Protein AF-A0A2E2H052-F1 (afdb_monomer)

Radius of gyration: 31.57 Å; Cα contacts (8 Å, |Δi|>4): 217; chains: 1; bounding box: 73×35×106 Å

Solvent-accessible surface area (backbone atoms only — not comparable to full-atom values): 10493 Å² total; per-residue (Å²): 134,92,80,65,73,67,62,59,52,56,55,50,52,52,52,53,52,51,52,52,52,50,52,53,51,53,56,50,50,57,53,49,52,57,49,55,53,51,52,52,51,52,52,52,49,50,54,50,50,52,32,44,46,51,17,47,51,48,46,49,48,56,51,49,51,36,67,74,33,65,66,60,35,49,51,56,50,53,49,23,46,52,46,40,52,57,30,58,78,66,71,51,88,69,82,51,65,45,40,59,47,72,79,36,52,93,84,36,76,79,82,82,68,101,49,95,52,37,43,82,86,28,55,49,52,36,35,25,39,57,88,68,68,85,93,54,77,74,81,55,51,62,74,90,84,61,65,102,39,37,46,50,50,50,32,35,42,36,18,36,15,27,28,75,80,69,81,48,74,35,76,45,75,48,81,47,76,45,82,41,77,39,75,130

Foldseek 3Di:
DDDPVPVVVVVVVVVVVVVVVVVVVVVVVVVVVVVVVVVVVVVVVVLQVLLQVLQVVQLVVVVVLCVVDVPLVVVLLVVQVVVQVVCVVVVHPDFDKDFSCVVVVVRDHGDDDPDPWFDPVQKTKIKHWDDDDPPDPPPDDPPDDQDPFKGKGKMKMKMWGATPVRPDIDIDIDIDIDIDRHDD

Sequence (184 aa):
MNNNRHNDQRGSALIISLVMLTAITVVSMVAMQRSSTQIRMINNLQHQHEVANAARGTLSYVYDVMRDDSALQGKIMSLSERMYKNALDKDDVDIPHFDPFTEFSNVLSQPKFDSKVVPDSGITTSVSALPKPSGNNYYLKAVPGCGTACDVLPAAISTTAVSKNNVITVTQEIGVLRLIPGGA

Nearest PDB structures (foldseek):
  8r2m-assembly1_C  TM=3.543E-01  e=6.419E-01  Mycolicibacterium smegmatis MC2 155
  3soy-assembly1_A-2  TM=3.970E-01  e=1.375E+00  Salmonella enterica subsp. enterica serovar Typhimurium str. LT2
  3u01-assembly1_A  TM=3.340E-01  e=4.048E+00 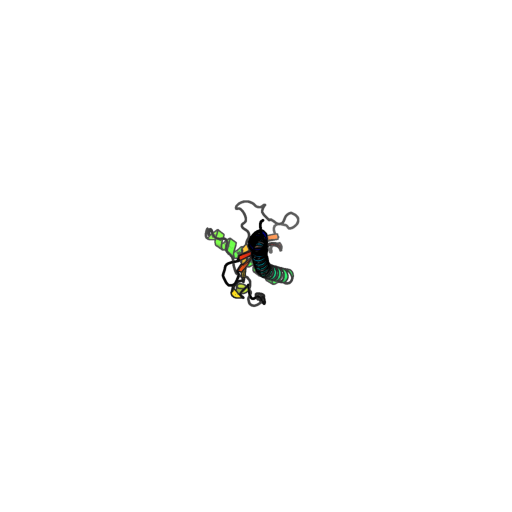 Lithobates pipiens
  7s01-assembly1_c  TM=3.097E-01  e=1.137E+00  Bacillus phage AR9
  6yfl-assembly1_AB  TM=3.486E-01  e=6.313E+00  Leviviridae sp.

pLDDT: mean 79.61, std 14.42, range 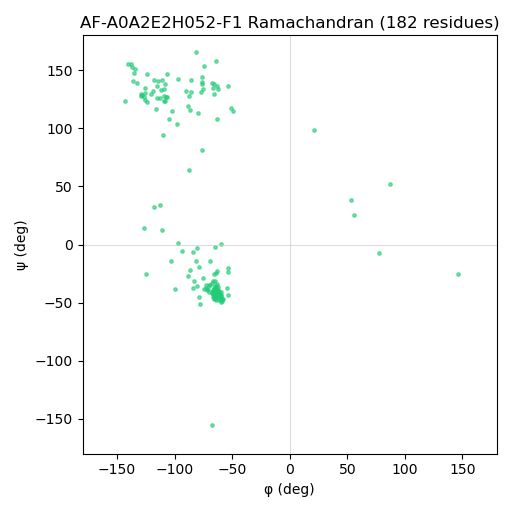[33.5, 93.62]

Structure (mmCIF, N/CA/C/O backbone):
data_AF-A0A2E2H052-F1
#
_entry.id   AF-A0A2E2H052-F1
#
loop_
_atom_site.group_PDB
_atom_site.id
_atom_site.type_symbol
_atom_site.label_atom_id
_atom_site.label_alt_id
_atom_site.label_comp_id
_atom_site.label_asym_id
_atom_site.label_entity_id
_atom_site.label_seq_id
_atom_site.pdbx_PDB_ins_code
_atom_site.Cartn_x
_atom_site.Cartn_y
_atom_site.Cartn_z
_atom_site.occupancy
_atom_site.B_iso_or_equiv
_atom_site.auth_seq_id
_atom_site.auth_comp_id
_atom_site.auth_asym_id
_atom_site.auth_atom_id
_atom_site.pdbx_PDB_model_num
ATOM 1 N N . MET A 1 1 ? -42.185 -6.465 83.193 1.00 40.12 1 MET A N 1
ATOM 2 C CA . MET A 1 1 ? -40.911 -6.902 82.584 1.00 40.12 1 MET A CA 1
ATOM 3 C C . MET A 1 1 ? -41.097 -7.071 81.080 1.00 40.12 1 MET A C 1
ATOM 5 O O . MET A 1 1 ? -41.864 -7.916 80.657 1.00 40.12 1 MET A O 1
ATOM 9 N N . ASN A 1 2 ? -40.466 -6.168 80.325 1.00 48.44 2 ASN A N 1
ATOM 10 C CA . ASN A 1 2 ? -39.925 -6.282 78.962 1.00 48.44 2 ASN A CA 1
ATOM 11 C C . ASN A 1 2 ? -40.462 -7.387 78.018 1.00 48.44 2 ASN A C 1
ATOM 13 O O . ASN A 1 2 ? -39.934 -8.492 78.022 1.00 48.44 2 ASN A O 1
ATOM 17 N N . ASN A 1 3 ? -41.400 -7.042 77.122 1.00 53.16 3 ASN A N 1
ATOM 18 C CA . ASN A 1 3 ? -41.817 -7.907 76.001 1.00 53.16 3 ASN A CA 1
ATOM 19 C C . ASN A 1 3 ? -41.754 -7.243 74.605 1.00 53.16 3 ASN A C 1
ATOM 21 O O . ASN A 1 3 ? -42.246 -7.812 73.638 1.00 53.16 3 ASN A O 1
ATOM 25 N N . ASN A 1 4 ? -41.081 -6.093 74.455 1.00 56.19 4 ASN A N 1
ATOM 26 C CA . ASN A 1 4 ? -40.963 -5.410 73.150 1.00 56.19 4 ASN A CA 1
ATOM 27 C C . ASN A 1 4 ? -39.699 -5.774 72.344 1.00 56.19 4 ASN A C 1
ATOM 29 O O . ASN A 1 4 ? -39.581 -5.400 71.184 1.00 56.19 4 ASN A O 1
ATOM 33 N N . ARG A 1 5 ? -38.769 -6.561 72.904 1.00 55.19 5 ARG A N 1
ATOM 34 C CA . ARG A 1 5 ? -37.459 -6.831 72.274 1.00 55.19 5 ARG A CA 1
ATOM 35 C C . ARG A 1 5 ? -37.499 -7.702 71.007 1.00 55.19 5 ARG A C 1
ATOM 37 O O . ARG A 1 5 ? -36.512 -7.731 70.284 1.00 55.19 5 ARG A O 1
ATOM 44 N N . HIS A 1 6 ? -38.606 -8.389 70.717 1.00 54.62 6 HIS A N 1
ATOM 45 C CA . HIS A 1 6 ? -38.697 -9.300 69.564 1.00 54.62 6 HIS A CA 1
ATOM 46 C C . HIS A 1 6 ? -39.143 -8.623 68.256 1.00 54.62 6 HIS A C 1
ATOM 48 O O . HIS A 1 6 ? -38.755 -9.081 67.181 1.00 54.62 6 HIS A O 1
ATOM 54 N N . ASN A 1 7 ? -39.910 -7.528 68.318 1.00 56.31 7 ASN A N 1
ATOM 55 C CA . ASN A 1 7 ? -40.349 -6.810 67.112 1.00 56.31 7 ASN A CA 1
ATOM 56 C C . ASN A 1 7 ? -39.254 -5.877 66.567 1.00 56.31 7 ASN A C 1
ATOM 58 O O . ASN A 1 7 ? -39.059 -5.821 65.353 1.00 56.31 7 ASN A O 1
ATOM 62 N N . ASP A 1 8 ? -38.459 -5.257 67.445 1.00 57.59 8 ASP A N 1
ATOM 63 C CA . ASP A 1 8 ? -37.311 -4.424 67.049 1.00 57.59 8 ASP A CA 1
ATOM 64 C C . ASP A 1 8 ? -36.200 -5.239 66.355 1.00 57.59 8 ASP A C 1
ATOM 66 O O . ASP A 1 8 ? -35.530 -4.761 65.438 1.00 57.59 8 ASP A O 1
ATOM 70 N N . GLN A 1 9 ? -36.033 -6.511 66.733 1.00 59.97 9 GLN A N 1
ATOM 71 C CA . GLN A 1 9 ? -35.039 -7.409 66.133 1.00 59.97 9 GLN A CA 1
ATOM 72 C C . GLN A 1 9 ? -35.410 -7.858 64.711 1.00 59.97 9 GLN A C 1
ATOM 74 O O . GLN A 1 9 ? -34.524 -7.994 63.865 1.00 59.97 9 GLN A O 1
ATOM 79 N N . ARG A 1 10 ? -36.704 -8.050 64.410 1.00 64.31 10 ARG A N 1
ATOM 80 C CA . ARG A 1 10 ? -37.162 -8.449 63.065 1.00 64.31 10 ARG A CA 1
ATOM 81 C C . ARG A 1 10 ? -37.050 -7.311 62.047 1.00 64.31 10 ARG A C 1
ATOM 83 O O . ARG A 1 10 ? -36.657 -7.562 60.911 1.00 64.31 10 ARG A O 1
ATOM 90 N N . GLY A 1 11 ? -37.330 -6.071 62.459 1.00 66.12 11 GLY A N 1
ATOM 91 C CA . GLY A 1 11 ? -37.145 -4.886 61.611 1.00 66.12 11 GLY A CA 1
ATOM 92 C C . GLY A 1 11 ? -35.670 -4.596 61.312 1.00 66.12 11 GLY A C 1
ATOM 93 O O . GLY A 1 11 ? -35.310 -4.341 60.165 1.00 66.12 11 GLY A O 1
ATOM 94 N N . SER A 1 12 ? -34.799 -4.722 62.320 1.00 71.50 12 SER A N 1
ATOM 95 C CA . SE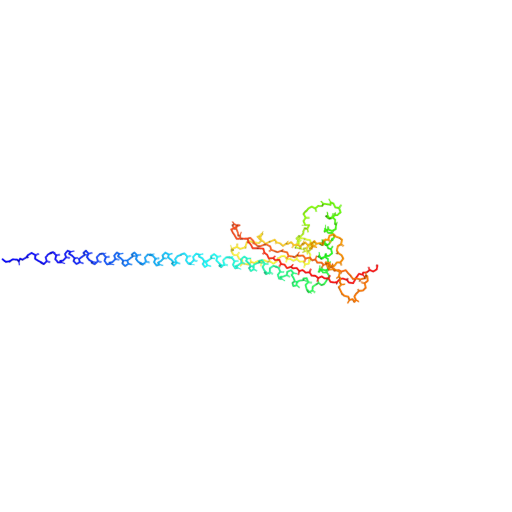R A 1 12 ? -33.354 -4.501 62.166 1.00 71.50 12 SER A CA 1
ATOM 96 C C . SER A 1 12 ? -32.693 -5.530 61.234 1.00 71.50 12 SER A C 1
ATOM 98 O O . SER A 1 12 ? -31.916 -5.162 60.355 1.00 71.50 12 SER A O 1
ATOM 100 N N . ALA A 1 13 ? -33.068 -6.812 61.325 1.00 79.31 13 ALA A N 1
ATOM 101 C CA . ALA A 1 13 ? -32.548 -7.856 60.433 1.00 79.31 13 ALA A CA 1
ATOM 102 C C . ALA A 1 13 ? -32.946 -7.654 58.954 1.00 79.31 13 ALA A C 1
ATOM 104 O O . ALA A 1 13 ? -32.151 -7.918 58.046 1.00 79.31 13 ALA A O 1
ATOM 105 N N . LEU A 1 14 ? -34.156 -7.147 58.698 1.00 81.06 14 LEU A N 1
ATOM 106 C CA . LEU A 1 14 ? -34.619 -6.822 57.346 1.00 81.06 14 LEU A CA 1
ATOM 107 C C . LEU A 1 14 ? -33.797 -5.677 56.732 1.00 81.06 14 LEU A C 1
ATOM 109 O O . LEU A 1 14 ? -33.369 -5.758 55.585 1.00 81.06 14 LEU A O 1
ATOM 113 N N . ILE A 1 15 ? -33.528 -4.628 57.511 1.00 84.62 15 ILE A N 1
ATOM 114 C CA . ILE A 1 15 ? -32.742 -3.479 57.048 1.00 84.62 15 ILE A CA 1
ATOM 115 C C . ILE A 1 15 ? -31.293 -3.900 56.784 1.00 84.62 15 ILE A C 1
ATOM 117 O O . ILE A 1 15 ? -30.731 -3.552 55.750 1.00 84.62 15 ILE A O 1
ATOM 121 N N . ILE A 1 16 ? -30.699 -4.704 57.670 1.00 83.75 16 ILE A N 1
ATOM 122 C CA . ILE A 1 16 ? -29.323 -5.188 57.504 1.00 83.75 16 ILE A CA 1
ATOM 123 C C . ILE A 1 16 ? -29.195 -6.063 56.249 1.00 83.75 16 ILE A C 1
ATOM 125 O O . ILE A 1 16 ? -28.258 -5.878 55.475 1.00 83.75 16 ILE A O 1
ATOM 129 N N . SER A 1 17 ? -30.139 -6.976 56.004 1.00 86.69 17 SER A N 1
ATOM 130 C CA . SER A 1 17 ? -30.131 -7.815 54.794 1.00 86.69 17 SER A CA 1
ATOM 131 C C . SER A 1 17 ? -30.345 -7.006 53.509 1.00 86.69 17 SER A C 1
ATOM 133 O O . SER A 1 17 ? -29.670 -7.265 52.513 1.00 86.69 17 SER A O 1
ATOM 135 N N . LEU A 1 18 ? -31.193 -5.974 53.540 1.00 86.50 18 LEU A N 1
ATOM 136 C CA . LEU A 1 18 ? -31.381 -5.047 52.422 1.00 86.50 18 LEU A CA 1
ATOM 137 C C . LEU A 1 18 ? -30.107 -4.240 52.122 1.00 86.50 18 LEU A C 1
ATOM 139 O O . LEU A 1 18 ? -29.725 -4.086 50.962 1.00 86.50 18 LEU A O 1
ATOM 143 N N . VAL A 1 19 ? -29.421 -3.748 53.156 1.00 91.25 19 VAL A N 1
ATOM 144 C CA . VAL A 1 19 ? -28.159 -3.004 53.007 1.00 91.25 19 VAL A CA 1
ATOM 145 C C . VAL A 1 19 ? -27.051 -3.914 52.472 1.00 91.25 19 VAL A C 1
ATOM 147 O O . VAL A 1 19 ? -26.304 -3.517 51.584 1.00 91.25 19 VAL A O 1
ATOM 150 N N . MET A 1 20 ? -26.975 -5.161 52.942 1.00 91.06 20 MET A N 1
ATOM 151 C CA . MET A 1 20 ? -26.024 -6.144 52.413 1.00 91.06 20 MET A CA 1
ATOM 152 C C . MET A 1 20 ? -26.298 -6.466 50.941 1.00 91.06 20 MET A C 1
ATOM 154 O O . MET A 1 20 ? -25.382 -6.446 50.122 1.00 91.06 20 MET A O 1
ATOM 158 N N . LEU A 1 21 ? -27.562 -6.708 50.581 1.00 89.81 21 LEU A N 1
ATOM 159 C CA . LEU A 1 21 ? -27.944 -6.998 49.201 1.00 89.81 21 LEU A CA 1
ATOM 160 C C . LEU A 1 21 ? -27.646 -5.811 48.277 1.00 89.81 21 LEU A C 1
ATOM 162 O O . LEU A 1 21 ? -27.071 -5.999 47.206 1.00 89.81 21 LEU A O 1
ATOM 166 N N . THR A 1 22 ? -27.970 -4.590 48.709 1.00 90.94 22 THR A N 1
ATOM 167 C CA . THR A 1 22 ? -27.678 -3.376 47.935 1.00 90.94 22 THR A CA 1
ATOM 168 C C . THR A 1 22 ? -26.172 -3.158 47.780 1.00 90.94 22 THR A C 1
ATOM 170 O O . THR A 1 22 ? -25.708 -2.923 46.662 1.00 90.94 22 THR A O 1
ATOM 173 N N . ALA A 1 23 ? -25.381 -3.348 48.839 1.00 90.50 23 ALA A N 1
ATOM 174 C CA . ALA A 1 23 ? -23.922 -3.287 48.765 1.00 90.50 23 ALA A CA 1
ATOM 175 C C . ALA A 1 23 ? -23.351 -4.295 47.749 1.00 90.50 23 ALA A C 1
ATOM 177 O O . ALA A 1 23 ? -22.555 -3.917 46.887 1.00 90.50 23 ALA A O 1
ATOM 178 N N . ILE A 1 24 ? -23.811 -5.551 47.777 1.00 90.56 24 ILE A N 1
ATOM 179 C CA . ILE A 1 24 ? -23.389 -6.584 46.819 1.00 90.56 24 ILE A CA 1
ATOM 180 C C . ILE A 1 24 ? -23.796 -6.203 45.389 1.00 90.56 24 ILE A C 1
ATOM 182 O O . ILE A 1 24 ? -22.982 -6.321 44.471 1.00 90.56 24 ILE A O 1
ATOM 186 N N . THR A 1 25 ? -25.014 -5.694 45.171 1.00 89.81 25 THR A N 1
ATOM 187 C CA . THR A 1 25 ? -25.455 -5.274 43.828 1.00 89.81 25 THR A CA 1
ATOM 188 C C . THR A 1 25 ? -24.643 -4.107 43.269 1.00 89.81 25 THR A C 1
ATOM 190 O O . THR A 1 25 ? -24.304 -4.128 42.087 1.00 89.81 25 THR A O 1
ATOM 193 N N . VAL A 1 26 ? -24.258 -3.129 44.096 1.00 86.38 26 VAL A N 1
ATOM 194 C CA . VAL A 1 26 ? -23.429 -1.996 43.657 1.00 86.38 26 VAL A CA 1
ATOM 195 C C . VAL A 1 26 ? -22.027 -2.469 43.274 1.00 86.38 26 VAL A C 1
ATOM 197 O O . VAL A 1 26 ? -21.534 -2.114 42.203 1.00 86.38 26 VAL A O 1
ATOM 200 N N . VAL A 1 27 ? -21.405 -3.332 44.085 1.00 85.94 27 VAL A N 1
ATOM 201 C CA . VAL A 1 27 ? -20.094 -3.926 43.762 1.00 85.94 27 VAL A CA 1
ATOM 202 C C . VAL A 1 27 ? -20.166 -4.721 42.454 1.00 85.94 27 VAL A C 1
ATOM 204 O O . VAL A 1 27 ? -19.287 -4.598 41.598 1.00 85.94 27 VAL A O 1
ATOM 207 N N . SER A 1 28 ? -21.252 -5.470 42.261 1.00 83.25 28 SER A N 1
ATOM 208 C CA . SER A 1 28 ? -21.499 -6.248 41.044 1.00 83.25 28 SER A CA 1
ATOM 209 C C . SER A 1 28 ? -21.662 -5.357 39.808 1.00 83.25 28 SER A C 1
ATOM 211 O O . SER A 1 28 ? -21.071 -5.638 38.765 1.00 83.25 28 SER A O 1
ATOM 213 N N . MET A 1 29 ? -22.398 -4.244 39.916 1.00 83.88 29 MET A N 1
ATOM 214 C CA . MET A 1 29 ? -22.545 -3.273 38.826 1.00 83.88 29 MET A CA 1
ATOM 215 C C . MET A 1 29 ? -21.210 -2.638 38.437 1.00 83.88 29 MET A C 1
ATOM 217 O O . MET A 1 29 ? -20.920 -2.522 37.248 1.00 83.88 29 MET A O 1
ATOM 221 N N . VAL A 1 30 ? -20.372 -2.263 39.407 1.00 80.19 30 VAL A N 1
ATOM 222 C CA . VAL A 1 30 ? -19.047 -1.682 39.126 1.00 80.19 30 VAL A CA 1
ATOM 223 C C . VAL A 1 30 ? -18.147 -2.692 38.404 1.00 80.19 30 VAL A C 1
ATOM 225 O O . VAL A 1 30 ? -17.441 -2.331 37.457 1.00 80.19 30 VAL A O 1
ATOM 228 N N . ALA A 1 31 ? -18.202 -3.969 38.790 1.00 72.12 31 ALA A N 1
ATOM 229 C CA . ALA A 1 31 ? -17.485 -5.037 38.096 1.00 72.12 31 ALA A CA 1
ATOM 230 C C . ALA A 1 31 ? -18.000 -5.244 36.655 1.00 72.12 31 ALA A C 1
ATOM 232 O O . ALA A 1 31 ? -17.199 -5.327 35.720 1.00 72.12 31 ALA A O 1
ATOM 233 N N . MET A 1 32 ? -19.322 -5.238 36.446 1.00 75.75 32 MET A N 1
ATOM 234 C CA . MET A 1 32 ? -19.934 -5.328 35.112 1.00 75.75 32 MET A CA 1
ATOM 235 C C . MET A 1 32 ? -19.600 -4.127 34.222 1.00 75.75 32 MET A C 1
ATOM 237 O O . MET A 1 32 ? -19.343 -4.302 33.032 1.00 75.75 32 MET A O 1
ATOM 241 N N . GLN A 1 33 ? -19.540 -2.914 34.775 1.00 72.69 33 GLN A N 1
ATOM 242 C CA . GLN A 1 33 ? -19.158 -1.719 34.020 1.00 72.69 33 GLN A CA 1
ATOM 243 C C . GLN A 1 33 ? -17.731 -1.834 33.477 1.00 72.69 33 GLN A C 1
ATOM 245 O O . GLN A 1 33 ? -17.516 -1.585 32.290 1.00 72.69 33 GLN A O 1
ATOM 250 N N . ARG A 1 34 ? -16.776 -2.301 34.293 1.00 68.81 34 ARG A N 1
ATOM 251 C CA . ARG A 1 34 ? -15.402 -2.577 33.832 1.00 68.81 34 ARG A CA 1
ATOM 252 C C . ARG A 1 34 ? -15.353 -3.673 32.766 1.00 68.81 34 ARG A C 1
ATOM 254 O O . ARG A 1 34 ? -14.580 -3.564 31.822 1.00 68.81 34 ARG A O 1
ATOM 261 N N . SER A 1 35 ? -16.198 -4.694 32.871 1.00 76.19 35 SER A N 1
ATOM 262 C CA . SER A 1 35 ? -16.300 -5.737 31.843 1.00 76.19 35 SER A CA 1
ATOM 263 C C . SER A 1 35 ? -16.866 -5.189 30.523 1.00 76.19 35 SER A C 1
ATOM 265 O O . SER A 1 35 ? -16.332 -5.465 29.451 1.00 76.19 35 SER A O 1
ATOM 267 N N . SER A 1 36 ? -17.879 -4.319 30.582 1.00 74.88 36 SER A N 1
ATOM 268 C CA . SER A 1 36 ? -18.490 -3.717 29.389 1.00 74.88 36 SER A CA 1
ATOM 269 C C . SER A 1 36 ? -17.529 -2.815 28.605 1.00 74.88 36 SER A C 1
ATOM 271 O O . SER A 1 36 ? -17.558 -2.800 27.373 1.00 74.88 36 SER A O 1
ATOM 273 N N . THR A 1 37 ? -16.639 -2.092 29.293 1.00 75.25 37 THR A N 1
ATOM 274 C CA . THR A 1 37 ? -15.628 -1.248 28.643 1.00 75.25 37 THR A CA 1
ATOM 275 C C . THR A 1 37 ? -14.505 -2.079 28.036 1.00 75.25 37 THR A C 1
ATOM 277 O O . THR A 1 37 ? -14.072 -1.784 26.923 1.00 75.25 37 THR A O 1
ATOM 280 N N . GLN A 1 38 ? -14.089 -3.158 28.703 1.00 76.94 38 GLN A N 1
ATOM 281 C CA . GLN A 1 38 ? -13.123 -4.114 28.158 1.00 76.94 38 GLN A CA 1
ATOM 282 C C . GLN A 1 38 ? -13.639 -4.777 26.875 1.00 76.94 38 GLN A C 1
ATOM 284 O O . GLN A 1 38 ? -12.906 -4.855 25.895 1.00 76.94 38 GLN A O 1
ATOM 289 N N . ILE A 1 39 ? -14.915 -5.173 26.829 1.00 80.06 39 ILE A N 1
ATOM 290 C CA . ILE A 1 39 ? -15.521 -5.763 25.623 1.00 80.06 39 ILE A CA 1
ATOM 291 C C . ILE A 1 39 ? -15.510 -4.769 24.453 1.00 80.06 39 ILE A C 1
ATOM 293 O O . ILE A 1 39 ? -15.142 -5.134 23.336 1.00 80.06 39 ILE A O 1
ATOM 297 N N . ARG A 1 40 ? -15.851 -3.496 24.697 1.00 83.12 40 ARG A N 1
ATOM 298 C CA . ARG A 1 40 ? -15.778 -2.445 23.663 1.00 83.12 40 ARG A CA 1
ATOM 299 C C . ARG A 1 40 ? -14.349 -2.221 23.172 1.00 83.12 40 ARG A C 1
ATOM 301 O O . ARG A 1 40 ? -14.144 -2.055 21.974 1.00 83.12 40 ARG A O 1
ATOM 308 N N . MET A 1 41 ? -13.371 -2.246 24.077 1.00 84.50 41 MET A N 1
ATOM 309 C CA . MET A 1 41 ? -11.955 -2.138 23.722 1.00 84.50 41 MET A CA 1
ATOM 310 C C . MET A 1 41 ? -11.519 -3.295 22.817 1.00 84.50 41 MET A C 1
ATOM 312 O O . MET A 1 41 ? -10.923 -3.048 21.774 1.00 84.50 41 MET A O 1
ATOM 316 N N . ILE A 1 42 ? -11.860 -4.537 23.170 1.00 87.94 42 ILE A N 1
ATOM 317 C CA . ILE A 1 42 ? -11.520 -5.723 22.370 1.00 87.94 42 ILE A CA 1
ATOM 318 C C . ILE A 1 42 ? -12.153 -5.641 20.978 1.00 87.94 42 ILE A C 1
ATOM 320 O O . ILE A 1 42 ? -11.468 -5.882 19.990 1.00 87.94 42 ILE A O 1
ATOM 324 N N . ASN A 1 43 ? -13.426 -5.247 20.880 1.00 85.44 43 ASN A N 1
ATOM 325 C CA . ASN A 1 43 ? -14.095 -5.107 19.587 1.00 85.44 43 ASN A CA 1
ATOM 326 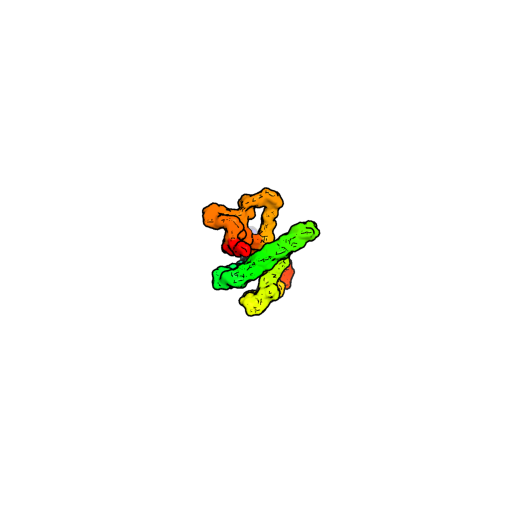C C . ASN A 1 43 ? -13.435 -4.029 18.707 1.00 85.44 43 ASN A C 1
ATOM 328 O O . ASN A 1 43 ? -13.206 -4.237 17.519 1.00 85.44 43 ASN A O 1
ATOM 332 N N . ASN A 1 44 ? -13.054 -2.894 19.300 1.00 85.62 44 ASN A N 1
ATOM 333 C CA . ASN A 1 44 ? -12.335 -1.844 18.579 1.00 85.62 44 ASN A CA 1
ATOM 334 C C . ASN A 1 44 ? -10.960 -2.319 18.091 1.00 85.62 44 ASN A C 1
ATOM 336 O O . ASN A 1 44 ? -10.587 -2.023 16.959 1.00 85.62 44 ASN A O 1
ATOM 340 N N . LEU A 1 45 ? -10.225 -3.076 18.912 1.00 88.69 45 LEU A N 1
ATOM 341 C CA . LEU A 1 45 ? -8.943 -3.664 18.516 1.00 88.69 45 LEU A CA 1
ATOM 342 C C . LEU A 1 45 ? -9.117 -4.670 17.377 1.00 88.69 45 LEU A C 1
ATOM 344 O O . LEU A 1 45 ? -8.341 -4.645 16.428 1.00 88.69 45 LEU A O 1
ATOM 348 N N . GLN A 1 46 ? -10.150 -5.514 17.418 1.00 89.31 46 GLN A N 1
ATOM 349 C CA . GLN A 1 46 ? -10.455 -6.439 16.323 1.00 89.31 46 GLN A CA 1
ATOM 350 C C . GLN A 1 46 ? -10.714 -5.690 15.012 1.00 89.31 46 GLN A C 1
ATOM 352 O O . GLN A 1 46 ? -10.104 -6.019 13.997 1.00 89.31 46 GLN A O 1
ATOM 357 N N . HIS A 1 47 ? -11.526 -4.630 15.041 1.00 90.12 47 HIS A N 1
ATOM 358 C CA . HIS A 1 47 ? -11.756 -3.786 13.867 1.00 90.12 47 HIS A CA 1
ATOM 359 C C . HIS A 1 47 ? -10.470 -3.116 13.363 1.00 90.12 47 HIS A C 1
ATOM 361 O O . HIS A 1 47 ? -10.244 -3.055 12.157 1.00 90.12 47 HIS A O 1
ATOM 367 N N . GLN A 1 48 ? -9.596 -2.651 14.262 1.00 89.75 48 GLN A N 1
ATOM 368 C CA . GLN A 1 48 ? -8.293 -2.100 13.877 1.00 89.75 48 GLN A CA 1
ATOM 369 C C . GLN A 1 48 ? -7.390 -3.150 13.226 1.00 89.75 48 GLN A C 1
ATOM 371 O O . GLN A 1 48 ? -6.768 -2.865 12.204 1.00 89.75 48 GLN A O 1
ATOM 376 N N . HIS A 1 49 ? -7.336 -4.364 13.776 1.00 90.38 49 HIS A N 1
ATOM 377 C CA . HIS A 1 49 ? -6.567 -5.464 13.202 1.00 90.38 49 HIS A CA 1
ATOM 378 C C . HIS A 1 49 ? -7.085 -5.869 11.825 1.00 90.38 49 HIS A C 1
ATOM 380 O O . HIS A 1 49 ? -6.281 -6.142 10.941 1.00 90.38 49 HIS A O 1
ATOM 386 N N . GLU A 1 50 ? -8.397 -5.866 11.616 1.00 91.00 50 GLU A N 1
ATOM 387 C CA . GLU A 1 50 ? -9.008 -6.190 10.328 1.00 91.00 50 GLU A CA 1
ATOM 388 C C . GLU A 1 50 ? -8.660 -5.151 9.251 1.00 91.00 50 GLU A C 1
ATOM 390 O O . GLU A 1 50 ? -8.192 -5.518 8.174 1.00 91.00 50 GLU A O 1
ATOM 395 N N . VAL A 1 51 ? -8.775 -3.855 9.568 1.00 92.31 51 VAL A N 1
ATOM 396 C CA . VAL A 1 51 ? -8.376 -2.758 8.663 1.00 92.31 51 VAL A CA 1
ATOM 397 C C . VAL A 1 51 ? -6.871 -2.805 8.377 1.00 92.31 51 VAL A C 1
ATOM 399 O O . VAL A 1 51 ? -6.445 -2.686 7.228 1.00 92.31 51 VAL A O 1
ATOM 402 N N . ALA A 1 52 ? -6.048 -3.040 9.402 1.00 91.31 52 ALA A N 1
ATOM 403 C CA . ALA A 1 52 ? -4.603 -3.163 9.241 1.00 91.31 52 ALA A CA 1
ATOM 404 C C . ALA A 1 52 ? -4.208 -4.389 8.406 1.00 91.31 52 ALA A C 1
ATOM 406 O O . ALA A 1 52 ? -3.266 -4.316 7.617 1.00 91.31 52 ALA A O 1
ATOM 407 N N . ASN A 1 53 ? -4.921 -5.505 8.559 1.00 92.94 53 ASN A N 1
ATOM 408 C CA . ASN A 1 53 ? -4.692 -6.706 7.770 1.00 92.94 53 ASN A CA 1
ATOM 409 C C . ASN A 1 53 ? -5.115 -6.508 6.309 1.00 92.94 53 ASN A C 1
ATOM 411 O O . ASN A 1 53 ? -4.429 -6.997 5.421 1.00 92.94 53 ASN A O 1
ATOM 415 N N . ALA A 1 54 ? -6.175 -5.739 6.043 1.00 92.12 54 ALA A N 1
ATOM 416 C CA . ALA A 1 54 ? -6.568 -5.382 4.681 1.00 92.12 54 ALA A CA 1
ATOM 417 C C . ALA A 1 54 ? -5.509 -4.510 3.982 1.00 92.12 54 ALA A C 1
ATOM 419 O O . ALA A 1 54 ? -5.099 -4.811 2.856 1.00 92.12 54 ALA A O 1
ATOM 420 N N . ALA A 1 55 ? -4.990 -3.484 4.670 1.00 92.56 55 ALA A N 1
ATOM 421 C CA . ALA A 1 55 ? -3.883 -2.672 4.155 1.00 92.56 55 ALA A CA 1
ATOM 422 C C . ALA A 1 55 ? -2.634 -3.531 3.891 1.00 92.56 55 ALA A C 1
ATOM 424 O O . ALA A 1 55 ? -2.052 -3.467 2.808 1.00 92.56 55 ALA A O 1
ATOM 425 N N . ARG A 1 56 ? -2.266 -4.394 4.849 1.00 93.38 56 ARG A N 1
ATOM 426 C CA . ARG A 1 56 ? -1.100 -5.281 4.737 1.00 93.38 56 ARG A CA 1
ATOM 427 C C . ARG A 1 56 ? -1.240 -6.315 3.636 1.00 93.38 56 ARG A C 1
ATOM 429 O O . ARG A 1 56 ? -0.288 -6.541 2.901 1.00 93.38 56 ARG A O 1
ATOM 436 N N . GLY A 1 57 ? -2.398 -6.957 3.539 1.00 92.25 57 GLY A N 1
ATOM 437 C CA . GLY A 1 57 ? -2.673 -7.982 2.539 1.00 92.25 57 GLY A CA 1
ATOM 438 C C . GLY A 1 57 ? -2.607 -7.409 1.130 1.00 92.25 57 GLY A C 1
ATOM 439 O O . GLY A 1 57 ? -1.975 -7.999 0.261 1.00 92.25 57 GLY A O 1
ATOM 440 N N . THR A 1 58 ? -3.171 -6.217 0.928 1.00 92.75 58 THR A N 1
ATOM 441 C CA . THR A 1 58 ? -3.096 -5.510 -0.358 1.00 92.75 58 THR A CA 1
ATOM 442 C C . THR A 1 58 ? -1.660 -5.135 -0.698 1.00 92.75 58 THR A C 1
ATOM 444 O O . THR A 1 58 ? -1.201 -5.383 -1.809 1.00 92.75 58 THR A O 1
ATOM 447 N N . LEU A 1 59 ? -0.926 -4.586 0.269 1.00 92.69 59 LEU A N 1
ATOM 448 C CA . LEU A 1 59 ? 0.458 -4.178 0.066 1.00 92.69 59 LEU A CA 1
ATOM 449 C C . LEU A 1 59 ? 1.382 -5.376 -0.207 1.00 92.69 59 LEU A C 1
ATOM 451 O O . LEU A 1 59 ? 2.216 -5.315 -1.108 1.00 92.69 59 LEU A O 1
ATOM 455 N N . SER A 1 60 ? 1.196 -6.482 0.520 1.00 93.31 60 SER A N 1
ATOM 456 C CA . SER A 1 60 ? 1.908 -7.743 0.278 1.00 93.31 60 SER A CA 1
ATOM 457 C C . SER A 1 60 ? 1.582 -8.299 -1.099 1.00 93.31 60 SER A C 1
ATOM 459 O O . SER A 1 60 ? 2.493 -8.698 -1.806 1.00 93.31 60 SER A O 1
ATOM 461 N N . TYR A 1 61 ? 0.313 -8.263 -1.515 1.00 93.25 61 TYR A N 1
ATOM 462 C CA . TYR A 1 61 ? -0.092 -8.712 -2.843 1.00 93.25 61 TYR A CA 1
ATOM 463 C C . TYR A 1 61 ? 0.618 -7.925 -3.951 1.00 93.25 61 TYR A C 1
ATOM 465 O O . TYR A 1 61 ? 1.199 -8.527 -4.849 1.00 93.25 61 TYR A O 1
ATOM 473 N N . VAL A 1 62 ? 0.639 -6.590 -3.869 1.00 92.19 62 VAL A N 1
ATOM 474 C CA . VAL A 1 62 ? 1.357 -5.758 -4.852 1.00 92.19 62 VAL A CA 1
ATOM 475 C C . VAL A 1 62 ? 2.846 -6.098 -4.863 1.00 92.19 62 VAL A C 1
ATOM 477 O O . VAL A 1 62 ? 3.428 -6.269 -5.933 1.00 92.19 62 VAL A O 1
ATOM 480 N N . TYR A 1 63 ? 3.456 -6.243 -3.686 1.00 91.25 63 TYR A N 1
ATOM 481 C CA . TYR A 1 63 ? 4.858 -6.629 -3.569 1.00 91.25 63 TYR A CA 1
ATOM 482 C C . TYR A 1 63 ? 5.139 -8.010 -4.178 1.00 91.25 63 TYR A C 1
ATOM 484 O O . TYR A 1 63 ? 6.106 -8.155 -4.921 1.00 91.25 63 TYR A O 1
ATOM 492 N N . ASP A 1 64 ? 4.295 -9.004 -3.909 1.00 92.62 64 ASP A N 1
ATOM 493 C CA . ASP A 1 64 ? 4.452 -10.367 -4.413 1.00 92.62 64 ASP A CA 1
ATOM 494 C C . ASP A 1 64 ? 4.317 -10.416 -5.937 1.00 92.62 64 ASP A C 1
ATOM 496 O O . ASP A 1 64 ? 5.173 -10.994 -6.604 1.00 92.62 64 ASP A O 1
ATOM 500 N N . VAL A 1 65 ? 3.334 -9.716 -6.511 1.00 91.69 65 VAL A N 1
ATOM 501 C CA . VAL A 1 65 ? 3.193 -9.614 -7.972 1.00 91.69 65 VAL A CA 1
ATOM 502 C C . VAL A 1 65 ? 4.389 -8.882 -8.589 1.00 91.69 65 VAL A C 1
ATOM 504 O O . VAL A 1 65 ? 4.903 -9.310 -9.617 1.00 91.69 65 VAL A O 1
ATOM 507 N N . MET A 1 66 ? 4.898 -7.819 -7.958 1.00 89.50 66 MET A N 1
ATOM 508 C CA . MET A 1 66 ? 6.123 -7.144 -8.412 1.00 89.50 66 MET A CA 1
ATOM 509 C C . MET A 1 66 ? 7.375 -8.019 -8.278 1.00 89.50 66 MET A C 1
ATOM 511 O O . MET A 1 66 ? 8.318 -7.866 -9.052 1.00 89.50 66 MET A O 1
ATOM 515 N N . ARG A 1 67 ? 7.423 -8.908 -7.284 1.00 88.88 67 ARG A N 1
ATOM 516 C CA . ARG A 1 67 ? 8.523 -9.857 -7.091 1.00 88.88 67 ARG A CA 1
ATOM 517 C C . ARG A 1 67 ? 8.492 -10.952 -8.156 1.00 88.88 67 ARG A C 1
ATOM 519 O O . ARG A 1 67 ? 9.553 -11.345 -8.636 1.00 88.88 67 ARG A O 1
ATOM 526 N N . ASP A 1 68 ? 7.303 -11.427 -8.514 1.00 91.25 68 ASP A N 1
ATOM 527 C CA . ASP A 1 68 ? 7.116 -12.520 -9.468 1.00 91.25 68 ASP A CA 1
ATOM 528 C C . ASP A 1 68 ? 7.149 -12.040 -10.934 1.00 91.25 68 ASP A C 1
ATOM 530 O O . ASP A 1 68 ? 7.661 -12.751 -11.800 1.00 91.25 68 ASP A O 1
ATOM 534 N N . ASP A 1 69 ? 6.699 -10.812 -11.223 1.00 90.31 69 ASP A N 1
ATOM 535 C CA . ASP A 1 69 ? 6.743 -10.192 -12.553 1.00 90.31 69 ASP A CA 1
ATOM 536 C C . ASP A 1 69 ? 7.757 -9.034 -12.619 1.00 90.31 69 ASP A C 1
ATOM 538 O O . ASP A 1 69 ? 7.468 -7.857 -12.368 1.00 90.31 69 ASP A O 1
ATOM 542 N N . SER A 1 70 ? 8.973 -9.375 -13.054 1.00 85.62 70 SER A N 1
ATOM 543 C CA . SER A 1 70 ? 10.055 -8.404 -13.257 1.00 85.62 70 SER A CA 1
ATOM 544 C C . SER A 1 70 ? 9.760 -7.350 -14.338 1.00 85.62 70 SER A C 1
ATOM 546 O O . SER A 1 70 ? 10.353 -6.264 -14.307 1.00 85.62 70 SER A O 1
ATOM 548 N N . ALA A 1 71 ? 8.860 -7.625 -15.289 1.00 87.88 71 ALA A N 1
ATOM 549 C CA . ALA A 1 71 ? 8.476 -6.674 -16.326 1.00 87.88 71 ALA A CA 1
ATOM 550 C C . ALA A 1 71 ? 7.481 -5.647 -15.774 1.00 87.88 71 ALA A C 1
ATOM 552 O O . ALA A 1 71 ? 7.677 -4.445 -15.978 1.00 87.88 71 ALA A O 1
ATOM 553 N N . LEU A 1 72 ? 6.466 -6.090 -15.025 1.00 89.12 72 LEU A N 1
ATOM 554 C CA . LEU A 1 72 ? 5.542 -5.199 -14.316 1.00 89.12 72 LEU A CA 1
ATOM 555 C C . LEU A 1 72 ? 6.292 -4.321 -13.315 1.00 89.12 72 LEU A C 1
ATOM 557 O O . LEU A 1 72 ? 6.124 -3.103 -13.324 1.00 89.12 72 LEU A O 1
ATOM 561 N N . GLN A 1 73 ? 7.186 -4.913 -12.520 1.00 88.38 73 GLN A N 1
ATOM 562 C CA . GLN A 1 73 ? 8.032 -4.169 -11.591 1.00 88.38 73 GLN A CA 1
ATOM 563 C C . GLN A 1 73 ? 8.806 -3.053 -12.306 1.00 88.38 73 GLN A C 1
ATOM 565 O O . GLN A 1 73 ? 8.870 -1.928 -11.822 1.00 88.38 73 GLN A O 1
ATOM 570 N N . GLY A 1 74 ? 9.366 -3.338 -13.486 1.00 85.31 74 GLY A N 1
ATOM 571 C CA . GLY A 1 74 ? 10.128 -2.355 -14.259 1.00 85.31 74 GLY A CA 1
ATOM 572 C C . GLY A 1 74 ? 9.252 -1.215 -14.770 1.00 85.31 74 GLY A C 1
ATOM 573 O O . GLY A 1 74 ? 9.656 -0.053 -14.725 1.00 85.31 74 GLY A O 1
ATOM 574 N N . LYS A 1 75 ? 8.025 -1.523 -15.202 1.00 88.31 75 LYS A N 1
ATOM 575 C CA . LYS A 1 75 ? 7.041 -0.525 -15.643 1.00 88.31 75 LYS A CA 1
ATOM 576 C C . LYS A 1 75 ? 6.582 0.376 -14.496 1.00 88.31 75 LYS A C 1
ATOM 578 O O . LYS A 1 75 ? 6.577 1.589 -14.667 1.00 88.31 75 LYS A O 1
ATOM 583 N N . ILE A 1 76 ? 6.263 -0.197 -13.335 1.00 88.62 76 ILE A N 1
ATOM 584 C CA . ILE A 1 76 ? 5.863 0.554 -12.134 1.00 88.62 76 ILE A CA 1
ATOM 585 C C . ILE A 1 76 ? 6.984 1.512 -11.713 1.00 88.62 76 ILE A C 1
ATOM 587 O O . ILE A 1 76 ? 6.750 2.705 -11.536 1.00 88.62 76 ILE A O 1
ATOM 591 N N . MET A 1 77 ? 8.219 1.014 -11.620 1.00 85.75 77 MET A N 1
ATOM 592 C CA . MET A 1 77 ? 9.353 1.812 -11.144 1.00 85.75 77 MET A CA 1
ATOM 593 C C . MET A 1 77 ? 9.790 2.889 -12.146 1.00 85.75 77 MET A C 1
ATOM 595 O O . MET A 1 77 ? 10.101 4.014 -11.756 1.00 85.75 77 MET A O 1
ATOM 599 N N . SER A 1 78 ? 9.773 2.586 -13.447 1.00 85.31 78 SER A N 1
ATOM 600 C CA . SER A 1 78 ? 10.076 3.587 -14.483 1.00 85.31 78 SER A CA 1
ATOM 601 C C . SER A 1 78 ? 8.990 4.661 -14.596 1.00 85.31 78 SER A C 1
ATOM 603 O O . SER A 1 78 ? 9.311 5.831 -14.815 1.00 85.31 78 SER A O 1
ATOM 605 N N . LEU A 1 79 ? 7.714 4.305 -14.397 1.00 88.25 79 LEU A N 1
ATOM 606 C CA . LEU A 1 79 ? 6.618 5.272 -14.337 1.00 88.25 79 LEU A CA 1
ATOM 607 C C . LEU A 1 79 ? 6.787 6.218 -13.142 1.00 88.25 79 LEU A C 1
ATOM 609 O O . LEU A 1 79 ? 6.722 7.431 -13.344 1.00 88.25 79 LEU A O 1
ATOM 613 N N . SER A 1 80 ? 7.078 5.694 -11.942 1.00 86.38 80 SER A N 1
ATOM 614 C CA . SER A 1 80 ? 7.293 6.535 -10.754 1.00 86.38 80 SER A CA 1
ATOM 615 C C . SER A 1 80 ? 8.447 7.517 -10.948 1.00 86.38 80 SER A C 1
ATOM 617 O O . SER A 1 80 ? 8.316 8.696 -10.628 1.00 86.38 80 SER A O 1
ATOM 619 N N . GLU A 1 81 ? 9.566 7.062 -11.521 1.00 81.12 81 GLU A N 1
ATOM 620 C CA . GLU A 1 81 ? 10.726 7.926 -11.753 1.00 81.12 81 GLU A CA 1
ATOM 621 C C . GLU A 1 81 ? 10.429 9.012 -12.793 1.00 81.12 81 GLU A C 1
ATOM 623 O O . GLU A 1 81 ? 10.793 10.171 -12.601 1.00 81.12 81 GLU A O 1
ATOM 628 N N . ARG A 1 82 ? 9.737 8.662 -13.883 1.00 83.12 82 ARG A N 1
ATOM 629 C CA . ARG A 1 82 ? 9.345 9.629 -14.914 1.00 83.12 82 ARG A CA 1
ATOM 630 C C . ARG A 1 82 ? 8.422 10.704 -14.354 1.00 83.12 82 ARG A C 1
ATOM 632 O O . ARG A 1 82 ? 8.606 11.875 -14.669 1.00 83.12 82 ARG A O 1
ATOM 639 N N . MET A 1 83 ? 7.442 10.325 -13.535 1.00 84.69 83 MET A N 1
ATOM 640 C CA . MET A 1 83 ? 6.543 11.290 -12.898 1.00 84.69 83 MET A CA 1
ATOM 641 C C . MET A 1 83 ? 7.311 12.227 -11.967 1.00 84.69 83 MET A C 1
ATOM 643 O O . MET A 1 83 ? 7.120 13.436 -12.039 1.00 84.69 83 MET A O 1
ATOM 647 N N . TYR A 1 84 ? 8.235 11.687 -11.172 1.00 82.69 84 TYR A N 1
ATOM 648 C CA . TYR A 1 84 ? 9.096 12.482 -10.300 1.00 82.69 84 TYR A CA 1
ATOM 649 C C . TYR A 1 84 ? 10.003 13.453 -11.068 1.00 82.69 84 TYR A C 1
ATOM 651 O O . TYR A 1 84 ? 10.075 14.625 -10.715 1.00 82.69 84 TYR A O 1
ATOM 659 N N . LYS A 1 85 ? 10.644 13.010 -12.158 1.00 79.94 85 LYS A N 1
ATOM 660 C CA . LYS A 1 85 ? 11.451 13.886 -13.029 1.00 79.94 85 LYS A CA 1
ATOM 661 C C . LYS A 1 85 ? 10.611 15.012 -13.638 1.00 79.94 85 LYS A C 1
ATOM 663 O O . LYS A 1 85 ? 11.010 16.167 -13.575 1.00 79.94 85 LYS A O 1
ATOM 668 N N . ASN A 1 86 ? 9.416 14.691 -14.134 1.00 83.50 86 ASN A N 1
ATOM 669 C CA . ASN A 1 86 ? 8.492 15.688 -14.678 1.00 83.50 86 ASN A CA 1
ATOM 670 C C . ASN A 1 86 ? 8.016 16.707 -13.627 1.00 83.50 86 ASN A C 1
ATOM 672 O O . ASN A 1 86 ? 7.753 17.854 -13.980 1.00 83.50 86 ASN A O 1
ATOM 676 N N . ALA A 1 87 ? 7.848 16.289 -12.369 1.00 82.44 87 ALA A N 1
ATOM 677 C CA . ALA A 1 87 ? 7.500 17.181 -11.264 1.00 82.44 87 ALA A CA 1
ATOM 678 C C . ALA A 1 87 ? 8.673 18.106 -10.908 1.00 82.44 87 ALA A C 1
ATOM 680 O O . ALA A 1 87 ? 8.474 19.307 -10.742 1.00 82.44 87 ALA A O 1
ATOM 681 N N . LEU A 1 88 ? 9.900 17.574 -10.900 1.00 78.00 88 LEU A N 1
ATOM 682 C CA . LEU A 1 88 ? 11.114 18.360 -10.673 1.00 78.00 88 LEU A CA 1
ATOM 683 C C . LEU A 1 88 ? 11.326 19.426 -11.761 1.00 78.00 88 LEU A C 1
ATOM 685 O O . LEU A 1 88 ? 11.647 20.564 -11.439 1.00 78.00 88 LEU A O 1
ATOM 689 N N . ASP A 1 89 ? 11.087 19.089 -13.033 1.00 80.19 89 ASP A N 1
ATOM 690 C CA . ASP A 1 89 ? 11.185 20.039 -14.155 1.00 80.19 89 ASP A CA 1
ATOM 691 C C . ASP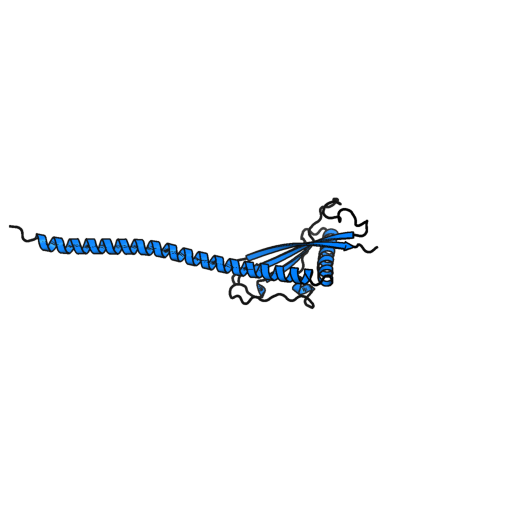 A 1 89 ? 10.157 21.181 -14.064 1.00 80.19 89 ASP A C 1
ATOM 693 O O . ASP A 1 89 ? 10.357 22.254 -14.635 1.00 80.19 89 ASP A O 1
ATOM 697 N N . LYS A 1 90 ? 9.042 20.949 -13.363 1.00 81.75 90 LYS A N 1
ATOM 698 C CA . LYS A 1 90 ? 7.962 21.923 -13.160 1.00 81.75 90 LYS A CA 1
ATOM 699 C C . LYS A 1 90 ? 8.052 22.670 -11.829 1.00 81.75 90 LYS A C 1
ATOM 701 O O . LYS A 1 90 ? 7.179 23.496 -11.579 1.00 81.75 90 LYS A O 1
ATOM 706 N N . ASP A 1 91 ? 9.076 22.394 -11.019 1.00 77.06 91 ASP A N 1
ATOM 707 C CA . ASP A 1 91 ? 9.224 22.913 -9.652 1.00 77.06 91 ASP A CA 1
ATOM 708 C C . ASP A 1 91 ? 7.980 22.638 -8.783 1.00 77.06 91 ASP A C 1
ATOM 710 O O . ASP A 1 91 ? 7.521 23.480 -8.011 1.00 77.06 91 ASP A O 1
ATOM 714 N N . ASP A 1 92 ? 7.382 21.454 -8.961 1.00 77.88 92 ASP A N 1
ATOM 715 C CA . ASP A 1 92 ? 6.214 21.038 -8.189 1.00 77.88 92 ASP A CA 1
ATOM 716 C C . ASP A 1 92 ? 6.630 20.624 -6.769 1.00 77.88 92 ASP A C 1
ATOM 718 O O . ASP A 1 92 ? 7.641 19.948 -6.561 1.00 77.88 92 ASP A O 1
ATOM 722 N N . VAL A 1 93 ? 5.840 21.042 -5.781 1.00 71.19 93 VAL A N 1
ATOM 723 C CA . VAL A 1 93 ? 6.108 20.798 -4.355 1.00 71.19 93 VAL A CA 1
ATOM 724 C C . VAL A 1 93 ? 5.544 19.445 -3.915 1.00 71.19 93 VAL A C 1
ATOM 726 O O . VAL A 1 93 ? 6.001 18.886 -2.915 1.00 71.19 93 VAL A O 1
ATOM 729 N N . ASP A 1 94 ? 4.563 18.905 -4.645 1.00 80.06 94 ASP A N 1
ATOM 730 C CA . ASP A 1 94 ? 3.936 17.629 -4.306 1.00 80.06 94 ASP A CA 1
ATOM 731 C C . ASP A 1 94 ? 4.713 16.434 -4.874 1.00 80.06 94 ASP A C 1
ATOM 733 O O . ASP A 1 94 ? 5.219 16.465 -5.998 1.00 80.06 94 ASP A O 1
ATOM 737 N N . ILE A 1 95 ? 4.804 15.349 -4.097 1.00 75.31 95 ILE A N 1
ATOM 738 C CA . ILE A 1 95 ? 5.452 14.121 -4.567 1.00 75.31 95 ILE A CA 1
ATOM 739 C C . ILE A 1 95 ? 4.440 13.390 -5.454 1.00 75.31 95 ILE A C 1
ATOM 741 O O . ILE A 1 95 ? 3.423 12.894 -4.955 1.00 75.31 95 ILE A O 1
ATOM 745 N N . PRO A 1 96 ? 4.699 13.269 -6.767 1.00 86.06 96 PRO A N 1
ATOM 746 C CA . PRO A 1 96 ? 3.745 12.647 -7.658 1.00 86.06 96 PRO A CA 1
ATOM 747 C C . PRO A 1 96 ? 3.594 11.168 -7.309 1.00 86.06 96 PRO A C 1
ATOM 749 O O . PRO A 1 96 ? 4.563 10.448 -7.047 1.00 86.06 96 PRO A O 1
ATOM 752 N N . HIS A 1 97 ? 2.348 10.721 -7.339 1.00 90.19 97 HIS A N 1
ATOM 753 C CA . HIS A 1 97 ? 1.945 9.371 -6.997 1.00 90.19 97 HIS A CA 1
ATOM 754 C C . HIS A 1 97 ? 0.897 8.884 -7.998 1.00 90.19 97 HIS A C 1
ATOM 756 O O . HIS A 1 97 ? 0.205 9.685 -8.628 1.00 90.19 97 HIS A O 1
ATOM 762 N N . PHE A 1 98 ? 0.792 7.571 -8.166 1.00 92.31 98 PHE A N 1
ATOM 763 C CA . PHE A 1 98 ? -0.225 6.946 -9.011 1.00 92.31 98 PHE A CA 1
ATOM 764 C C . PHE A 1 98 ? -0.766 5.678 -8.360 1.00 92.31 98 PHE A C 1
ATOM 766 O O . PHE A 1 98 ? -0.071 5.041 -7.567 1.00 92.31 98 PHE A O 1
ATOM 773 N N . ASP A 1 99 ? -1.990 5.295 -8.713 1.00 92.50 99 ASP A N 1
ATOM 774 C CA . ASP A 1 99 ? -2.577 4.026 -8.287 1.00 92.50 99 ASP A CA 1
ATOM 775 C C . ASP A 1 99 ? -2.172 2.901 -9.257 1.00 92.50 99 ASP A C 1
ATOM 777 O O . ASP A 1 99 ? -2.555 2.935 -10.435 1.00 92.50 99 ASP A O 1
ATOM 781 N N . PRO A 1 100 ? -1.413 1.886 -8.800 1.00 91.44 100 PRO A N 1
ATOM 782 C CA . PRO A 1 100 ? -0.955 0.807 -9.666 1.00 91.44 100 PRO A CA 1
ATOM 783 C C . PRO A 1 100 ? -2.103 -0.068 -10.189 1.00 91.44 100 PRO A C 1
ATOM 785 O O . PRO A 1 100 ? -1.960 -0.658 -11.258 1.00 91.44 100 PRO A O 1
ATOM 788 N N . PHE A 1 101 ? -3.240 -0.152 -9.493 1.00 92.06 101 PHE A N 1
ATOM 789 C CA . PHE A 1 101 ? -4.395 -0.934 -9.948 1.00 92.06 101 PHE A CA 1
ATOM 790 C C . PHE A 1 101 ? -5.159 -0.241 -11.074 1.00 92.06 101 PHE A C 1
ATOM 792 O O . PHE A 1 101 ? -5.739 -0.909 -11.928 1.00 92.06 101 PHE A O 1
ATOM 799 N N . THR A 1 102 ? -5.127 1.091 -11.103 1.00 90.94 102 THR A N 1
ATOM 800 C CA . THR A 1 102 ? -5.715 1.881 -12.187 1.00 90.94 102 THR A CA 1
ATOM 801 C C . THR A 1 102 ? -4.790 1.870 -13.409 1.00 90.94 102 THR A C 1
ATOM 803 O O . THR A 1 102 ? -5.220 1.508 -14.507 1.00 90.94 102 THR A O 1
ATOM 806 N N . GLU A 1 103 ? -3.506 2.186 -13.220 1.00 91.56 103 GLU A N 1
ATOM 807 C CA . GLU A 1 103 ? -2.523 2.290 -14.313 1.00 91.56 103 GLU A CA 1
ATOM 808 C C . GLU A 1 103 ? -2.204 0.941 -14.978 1.00 91.56 103 GLU A C 1
ATOM 810 O O . GLU A 1 103 ? -1.964 0.874 -16.184 1.00 91.56 103 GLU A O 1
ATOM 815 N N . PHE A 1 104 ? -2.229 -0.153 -14.210 1.00 91.12 104 PHE A N 1
ATOM 816 C CA . PHE A 1 104 ? -1.900 -1.499 -14.690 1.00 91.12 104 PHE A CA 1
ATOM 817 C C . PHE A 1 104 ? -3.079 -2.471 -14.587 1.00 91.12 104 PHE A C 1
ATOM 819 O O . PHE A 1 104 ? -2.875 -3.672 -14.416 1.00 91.12 104 PHE A O 1
ATOM 826 N N . SER A 1 105 ? -4.311 -1.974 -14.740 1.00 88.19 105 SER A N 1
ATOM 827 C CA . SER A 1 105 ? -5.566 -2.745 -14.615 1.00 88.19 105 SER A CA 1
ATOM 828 C C . SER A 1 105 ? -5.655 -4.013 -15.479 1.00 88.19 105 SER A C 1
ATOM 830 O O . SER A 1 105 ? -6.434 -4.919 -15.189 1.00 88.19 105 SER A O 1
ATOM 832 N N . ASN A 1 106 ? -4.852 -4.109 -16.539 1.00 85.81 106 ASN A N 1
ATOM 833 C CA . ASN A 1 106 ? -4.764 -5.278 -17.412 1.00 85.81 106 ASN A CA 1
ATOM 834 C C . ASN A 1 106 ? -3.921 -6.434 -16.842 1.00 85.81 106 ASN A C 1
ATOM 836 O O . ASN A 1 106 ? -4.043 -7.556 -17.330 1.00 85.81 106 ASN A O 1
ATOM 840 N N . VAL A 1 107 ? -3.050 -6.168 -15.865 1.00 85.75 107 VAL A N 1
ATOM 841 C CA . VAL A 1 107 ? -2.134 -7.159 -15.265 1.00 85.75 107 VAL A CA 1
ATOM 842 C C . VAL A 1 107 ? -2.299 -7.240 -13.745 1.00 85.75 107 VAL A C 1
ATOM 844 O O . VAL A 1 107 ? -2.026 -8.280 -13.153 1.00 85.75 107 VAL A O 1
ATOM 847 N N . LEU A 1 108 ? -2.770 -6.167 -13.110 1.00 88.94 108 LEU A N 1
ATOM 848 C CA . LEU A 1 108 ? -2.907 -6.049 -11.667 1.00 88.94 108 LEU A CA 1
ATOM 849 C C . LEU A 1 108 ? -4.355 -5.714 -11.298 1.00 88.94 108 LEU A C 1
ATOM 851 O O . LEU A 1 108 ? -4.898 -4.694 -11.715 1.00 88.94 108 LEU A O 1
ATOM 855 N N . SER A 1 109 ? -4.969 -6.560 -10.473 1.00 89.56 109 SER A N 1
ATOM 856 C CA . SER A 1 109 ? -6.316 -6.345 -9.939 1.00 89.56 109 SER A CA 1
ATOM 857 C C . SER A 1 109 ? -6.268 -6.165 -8.431 1.00 89.56 109 SER A C 1
ATOM 859 O O . SER A 1 109 ? -5.599 -6.937 -7.744 1.00 89.56 109 SER A O 1
ATOM 861 N N . GLN A 1 110 ? -7.015 -5.199 -7.903 1.00 86.56 110 GLN A N 1
ATOM 862 C CA . GLN A 1 110 ? -7.065 -4.978 -6.464 1.00 86.56 110 GLN A CA 1
ATOM 863 C C . GLN A 1 110 ? -7.714 -6.174 -5.739 1.00 86.56 110 GLN A C 1
ATOM 865 O O . GLN A 1 110 ? -8.801 -6.610 -6.138 1.00 86.56 110 GLN A O 1
ATOM 870 N N . PRO A 1 111 ? -7.081 -6.717 -4.682 1.00 86.88 111 PRO A N 1
ATOM 871 C CA . PRO A 1 111 ? -7.671 -7.790 -3.896 1.00 86.88 111 PRO A CA 1
ATOM 872 C C . PRO A 1 111 ? -8.902 -7.286 -3.136 1.00 86.88 111 PRO A C 1
ATOM 874 O O . PRO A 1 111 ? -8.904 -6.189 -2.578 1.00 86.88 111 PRO A O 1
ATOM 877 N N . LYS A 1 112 ? -9.946 -8.118 -3.095 1.00 84.94 112 LYS A N 1
ATOM 878 C CA . LYS A 1 112 ? -11.161 -7.864 -2.313 1.00 84.94 112 LYS A CA 1
ATOM 879 C C . LYS A 1 112 ? -11.087 -8.587 -0.976 1.00 84.94 112 LYS A C 1
ATOM 881 O O . LYS A 1 112 ? -10.624 -9.726 -0.918 1.00 84.94 112 LYS A O 1
ATOM 886 N N . PHE A 1 113 ? -11.584 -7.949 0.077 1.00 83.44 113 PHE A N 1
ATOM 887 C CA . PHE A 1 113 ? -11.6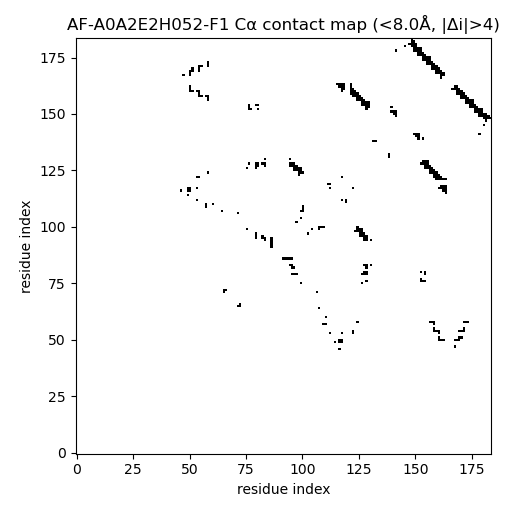32 -8.526 1.418 1.00 83.44 113 PHE A CA 1
ATOM 888 C C . PHE A 1 113 ? -13.086 -8.770 1.802 1.00 83.44 113 PHE A C 1
ATOM 890 O O . PHE A 1 113 ?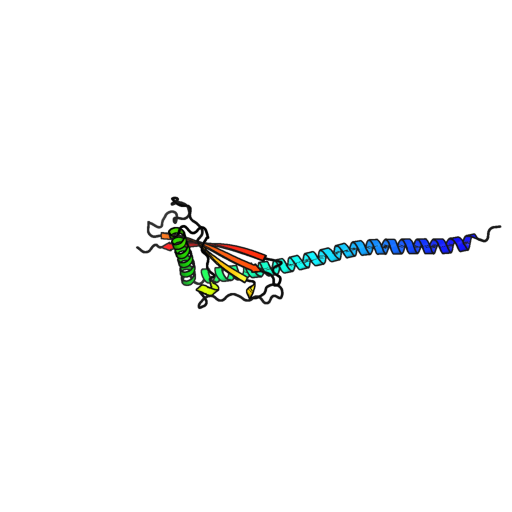 -13.897 -7.849 1.772 1.00 83.44 113 PHE A O 1
ATOM 897 N N . ASP A 1 114 ? -13.414 -10.002 2.191 1.00 82.31 114 ASP A N 1
ATOM 898 C CA . ASP A 1 114 ? -14.727 -10.320 2.756 1.00 82.31 114 ASP A CA 1
ATOM 899 C C . ASP A 1 114 ? -14.785 -9.821 4.207 1.00 82.31 114 ASP A C 1
ATOM 901 O O . ASP A 1 114 ? -14.500 -10.544 5.161 1.00 82.31 114 ASP A O 1
ATOM 905 N N . SER A 1 115 ? -15.049 -8.524 4.360 1.00 80.19 115 SER A N 1
ATOM 906 C CA . SER A 1 115 ? -15.081 -7.821 5.639 1.00 80.19 115 SER A CA 1
ATOM 907 C C . SER A 1 115 ? -16.337 -6.967 5.748 1.00 80.19 115 SER A C 1
ATOM 909 O O . SER A 1 115 ? -16.733 -6.263 4.821 1.00 80.19 115 SER A O 1
ATOM 911 N N . LYS A 1 116 ? -16.953 -6.956 6.934 1.00 83.38 116 LYS A N 1
ATOM 912 C CA . LYS A 1 116 ? -18.041 -6.009 7.245 1.00 83.38 116 LYS A CA 1
ATOM 913 C C . LYS A 1 116 ? -17.521 -4.625 7.646 1.00 83.38 116 LYS A C 1
ATOM 915 O O . LYS A 1 116 ? -18.309 -3.680 7.720 1.00 83.38 116 LYS A O 1
ATOM 920 N N . VAL A 1 117 ? -16.227 -4.523 7.943 1.00 83.75 117 VAL A N 1
ATOM 921 C CA . VAL A 1 117 ? -15.564 -3.346 8.519 1.00 83.75 117 VAL A CA 1
ATOM 922 C C . VAL A 1 117 ? -14.851 -2.539 7.444 1.00 83.75 117 VAL A C 1
ATOM 924 O O . VAL A 1 117 ? -14.894 -1.309 7.491 1.00 83.75 117 VAL A O 1
ATOM 927 N N . VAL A 1 118 ? -14.237 -3.214 6.473 1.00 86.25 118 VAL A N 1
ATOM 928 C CA . VAL A 1 118 ? -13.519 -2.603 5.350 1.00 86.25 118 VAL A CA 1
ATOM 929 C C . VAL A 1 118 ? -14.401 -2.678 4.098 1.00 86.25 118 VAL A C 1
ATOM 931 O O . VAL A 1 118 ? -14.702 -3.779 3.648 1.00 86.25 118 VAL A O 1
ATOM 934 N N . PRO A 1 119 ? -14.860 -1.546 3.536 1.00 84.88 119 PRO A N 1
ATOM 935 C CA . PRO A 1 119 ? -15.547 -1.540 2.252 1.00 84.88 119 PRO A CA 1
ATOM 936 C C . PRO A 1 119 ? -14.548 -1.743 1.104 1.00 84.88 119 PRO A C 1
ATOM 938 O O . PRO A 1 119 ? -13.396 -1.327 1.209 1.00 84.88 119 PRO A O 1
ATOM 941 N N . ASP A 1 120 ? -15.016 -2.282 -0.026 1.00 75.50 120 ASP A N 1
ATOM 942 C CA . ASP A 1 120 ? -14.199 -2.456 -1.241 1.00 75.50 120 ASP A CA 1
ATOM 943 C C . ASP A 1 120 ? -13.551 -1.137 -1.708 1.00 75.50 120 ASP A C 1
ATOM 945 O O . ASP A 1 120 ? -12.399 -1.117 -2.121 1.00 75.50 120 ASP A O 1
ATOM 949 N N . SER A 1 121 ? -14.263 -0.010 -1.584 1.00 81.88 121 SER A N 1
ATOM 950 C CA . SER A 1 121 ? -13.753 1.329 -1.923 1.00 81.88 121 SER A CA 1
ATOM 951 C C . SER A 1 121 ? -12.873 1.958 -0.837 1.00 81.88 121 SER A C 1
ATOM 953 O O . SER A 1 121 ? -12.420 3.088 -0.990 1.00 81.88 121 SER A O 1
ATOM 955 N N . GLY A 1 122 ? -12.711 1.290 0.306 1.00 83.56 122 GLY A N 1
ATOM 956 C CA . GLY A 1 122 ? -11.961 1.797 1.453 1.00 83.56 122 GLY A CA 1
ATOM 957 C C . GLY A 1 122 ? -10.464 1.557 1.344 1.00 83.56 122 GLY A C 1
ATOM 958 O O . GLY A 1 122 ? -9.731 2.017 2.211 1.00 83.56 122 GLY A O 1
ATOM 959 N N . ILE A 1 123 ? -10.008 0.828 0.327 1.00 90.00 123 ILE A N 1
ATOM 960 C CA . ILE A 1 123 ? -8.600 0.500 0.133 1.00 90.00 123 ILE A CA 1
ATOM 961 C C . ILE A 1 123 ? -8.077 1.295 -1.053 1.00 90.00 123 ILE A C 1
ATOM 963 O O . ILE A 1 123 ? -8.591 1.188 -2.163 1.00 90.00 123 ILE A O 1
ATOM 967 N N . THR A 1 124 ? -7.027 2.067 -0.823 1.00 91.69 124 THR A N 1
ATOM 968 C CA . THR A 1 124 ? -6.349 2.858 -1.848 1.00 91.69 124 THR A CA 1
ATOM 969 C C . THR A 1 124 ? -4.861 2.573 -1.786 1.00 91.69 124 THR A C 1
ATOM 971 O O . THR A 1 124 ? -4.268 2.673 -0.710 1.00 91.69 124 THR A O 1
ATOM 974 N N . THR A 1 125 ? -4.249 2.263 -2.922 1.00 92.81 125 THR A N 1
ATOM 975 C CA . THR A 1 125 ? -2.803 2.051 -3.028 1.00 92.81 125 THR A CA 1
ATOM 976 C C . THR A 1 125 ? -2.203 3.132 -3.906 1.00 92.81 125 THR A C 1
ATOM 978 O O . THR A 1 125 ? -2.797 3.531 -4.902 1.00 92.81 125 THR A O 1
ATOM 981 N N . SER A 1 126 ? -1.024 3.614 -3.535 1.00 93.00 126 SER A N 1
ATOM 982 C CA . SER A 1 126 ? -0.271 4.566 -4.332 1.00 93.00 126 SER A CA 1
ATOM 983 C C . SER A 1 126 ? 1.198 4.178 -4.404 1.00 93.00 126 SER A C 1
ATOM 985 O O . SER A 1 126 ? 1.760 3.604 -3.471 1.00 93.00 126 SER A O 1
ATOM 987 N N . VAL A 1 127 ? 1.818 4.489 -5.534 1.00 91.69 127 VAL A N 1
ATOM 988 C CA . VAL A 1 127 ? 3.253 4.346 -5.757 1.00 91.69 127 VAL A CA 1
ATOM 989 C C . VAL A 1 127 ? 3.830 5.721 -6.045 1.00 91.69 127 VAL A C 1
ATOM 991 O O . VAL A 1 127 ? 3.303 6.447 -6.886 1.00 91.69 127 VAL A O 1
ATOM 994 N N . SER A 1 128 ? 4.927 6.062 -5.381 1.00 89.25 128 SER A N 1
ATOM 995 C CA . SER A 1 128 ? 5.674 7.300 -5.597 1.00 89.25 128 SER A CA 1
ATOM 996 C C . SER A 1 128 ? 7.171 7.015 -5.667 1.00 89.25 128 SER A C 1
ATOM 998 O O . SER A 1 128 ? 7.669 6.048 -5.087 1.00 89.25 128 SER A O 1
ATOM 1000 N N . ALA A 1 129 ? 7.921 7.832 -6.407 1.00 84.56 129 ALA A N 1
ATOM 1001 C CA . ALA A 1 129 ? 9.377 7.746 -6.348 1.00 84.56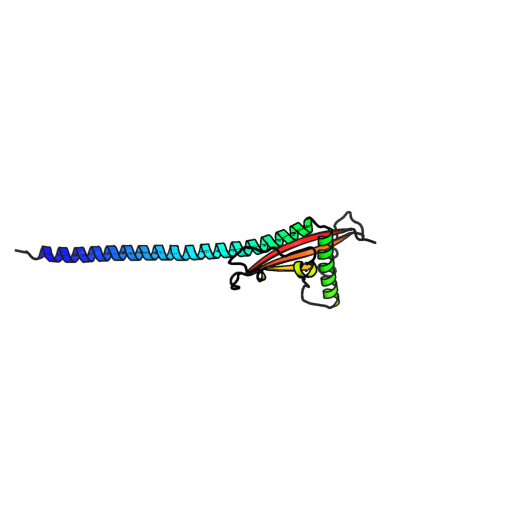 129 ALA A CA 1
ATOM 1002 C C . ALA A 1 129 ? 9.871 8.390 -5.051 1.00 84.56 129 ALA A C 1
ATOM 1004 O O . ALA A 1 129 ? 9.333 9.407 -4.611 1.00 84.56 129 ALA A O 1
ATOM 1005 N N . LEU A 1 130 ? 10.923 7.826 -4.460 1.00 79.00 130 LEU A N 1
ATOM 1006 C CA . LEU A 1 130 ? 11.525 8.434 -3.278 1.00 79.00 130 LEU A CA 1
ATOM 1007 C C . LEU A 1 130 ? 12.380 9.645 -3.686 1.00 79.00 130 LEU A C 1
ATOM 1009 O O . LEU A 1 130 ? 13.212 9.518 -4.595 1.00 79.00 130 LEU A O 1
ATOM 1013 N N . PRO A 1 131 ? 12.211 10.805 -3.021 1.00 71.62 131 PRO A N 1
ATOM 1014 C CA . PRO A 1 131 ? 12.945 12.012 -3.362 1.00 71.62 131 PRO A CA 1
ATOM 1015 C C . PRO A 1 131 ? 14.448 11.817 -3.155 1.00 71.62 131 PRO A C 1
ATOM 1017 O O . PRO A 1 131 ? 14.900 11.264 -2.150 1.00 71.62 131 PRO A O 1
ATOM 1020 N N . LYS A 1 132 ? 15.235 12.296 -4.121 1.00 67.06 132 LYS A N 1
ATOM 1021 C CA . LYS A 1 132 ? 16.702 12.293 -4.060 1.00 67.06 132 LYS A CA 1
ATOM 1022 C C . LYS A 1 132 ? 17.185 13.732 -3.836 1.00 67.06 132 LYS A C 1
ATOM 1024 O O . LYS A 1 132 ? 16.793 14.607 -4.610 1.00 67.06 132 LYS A O 1
ATOM 1029 N N . PRO A 1 133 ? 18.023 14.010 -2.819 1.00 58.81 133 PRO A N 1
ATOM 1030 C CA . PRO A 1 133 ? 18.534 15.357 -2.587 1.00 58.81 133 PRO A CA 1
ATOM 1031 C C . PRO A 1 133 ? 19.388 15.843 -3.768 1.00 58.81 133 PRO A C 1
ATOM 1033 O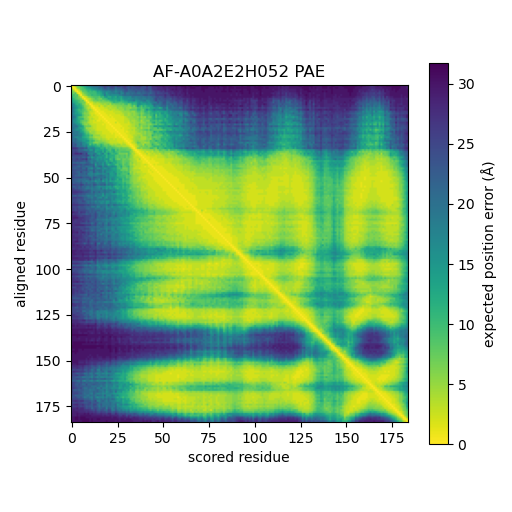 O . PRO A 1 133 ? 20.262 15.125 -4.260 1.00 58.81 133 PRO A O 1
ATOM 1036 N N . SER A 1 134 ? 19.140 17.084 -4.193 1.00 53.50 134 SER A N 1
ATOM 1037 C CA . SER A 1 134 ? 19.893 17.779 -5.244 1.00 53.50 134 SER A CA 1
ATOM 1038 C C . SER A 1 134 ? 21.403 17.780 -4.953 1.00 53.50 134 SER A C 1
ATOM 1040 O O . SER A 1 134 ? 21.831 17.994 -3.819 1.00 53.50 134 SER A O 1
ATOM 1042 N N . GLY A 1 135 ? 22.223 17.507 -5.974 1.00 53.34 135 GLY A N 1
ATOM 1043 C CA . GLY A 1 135 ? 23.689 17.572 -5.899 1.00 53.34 135 GLY A CA 1
ATOM 1044 C C . GLY A 1 135 ? 24.397 16.396 -5.210 1.00 53.34 135 GLY A C 1
ATOM 1045 O O . GLY A 1 135 ? 25.622 16.303 -5.293 1.00 53.34 135 GLY A O 1
ATOM 1046 N N . ASN A 1 136 ? 23.677 15.461 -4.582 1.00 51.44 136 ASN A N 1
ATOM 1047 C CA . ASN A 1 136 ? 24.290 14.306 -3.927 1.00 51.44 136 ASN A CA 1
ATOM 1048 C C . ASN A 1 136 ? 24.256 13.053 -4.813 1.00 51.44 136 ASN A C 1
ATOM 1050 O O . ASN A 1 136 ? 23.269 12.326 -4.876 1.00 51.44 136 ASN A O 1
ATOM 1054 N N . ASN A 1 137 ? 25.410 12.721 -5.398 1.00 49.38 137 ASN A N 1
ATOM 1055 C CA . ASN A 1 137 ? 25.658 11.456 -6.105 1.00 49.38 137 ASN A CA 1
ATOM 1056 C C . ASN A 1 137 ? 25.612 10.204 -5.195 1.00 49.38 137 ASN A C 1
ATOM 1058 O O . ASN A 1 137 ? 25.815 9.097 -5.686 1.00 49.38 137 ASN A O 1
ATOM 1062 N N . TYR A 1 138 ? 25.399 10.368 -3.886 1.00 45.69 138 TYR A N 1
ATOM 1063 C CA . TYR A 1 138 ? 25.567 9.322 -2.870 1.00 45.69 138 TYR A CA 1
ATOM 1064 C C . TYR A 1 138 ? 24.262 8.694 -2.367 1.00 45.69 138 TYR A C 1
ATOM 1066 O O . TYR A 1 138 ? 24.304 7.633 -1.751 1.00 45.69 138 TYR A O 1
ATOM 1074 N N . TYR A 1 139 ? 23.099 9.289 -2.642 1.00 51.19 139 TYR A N 1
ATOM 1075 C CA . TYR A 1 139 ? 21.817 8.751 -2.175 1.00 51.19 139 TYR A CA 1
ATOM 1076 C C . TYR A 1 139 ? 21.247 7.737 -3.169 1.00 51.19 139 TYR A C 1
ATOM 1078 O O . TYR A 1 139 ? 20.171 7.929 -3.715 1.00 51.19 139 TYR A O 1
ATOM 1086 N N . LEU A 1 140 ? 21.965 6.622 -3.352 1.00 51.75 140 LEU A N 1
ATOM 1087 C CA . LEU A 1 140 ? 21.627 5.491 -4.233 1.00 51.75 140 LEU A CA 1
ATOM 1088 C C . LEU A 1 140 ? 22.113 5.654 -5.685 1.00 51.75 140 LEU A C 1
ATOM 1090 O O . LEU A 1 140 ? 21.355 5.462 -6.632 1.00 51.75 140 LEU A O 1
ATOM 1094 N N . LYS A 1 141 ? 23.399 5.952 -5.895 1.00 49.22 141 LYS A N 1
ATOM 1095 C CA . LYS A 1 141 ? 24.088 5.325 -7.035 1.00 49.22 141 LYS A CA 1
ATOM 1096 C C . LYS A 1 141 ? 24.399 3.889 -6.632 1.00 49.22 141 LYS A C 1
ATOM 1098 O O . LYS A 1 141 ? 24.746 3.652 -5.475 1.00 49.22 141 LYS A O 1
ATOM 1103 N N . ALA A 1 142 ? 24.237 2.937 -7.547 1.00 45.75 142 ALA A N 1
ATOM 1104 C CA . ALA A 1 142 ? 24.676 1.566 -7.323 1.00 45.75 142 ALA A CA 1
ATOM 1105 C C . ALA A 1 142 ? 26.142 1.606 -6.847 1.00 45.75 142 ALA A C 1
ATOM 1107 O O . ALA A 1 142 ? 27.000 2.140 -7.547 1.00 45.75 142 ALA A O 1
ATOM 1108 N N . VAL A 1 143 ? 26.429 1.144 -5.628 1.00 48.56 143 VAL A N 1
ATOM 1109 C CA . VAL A 1 143 ? 27.807 1.078 -5.106 1.00 48.56 143 VAL A CA 1
ATOM 1110 C C . VAL A 1 143 ? 28.487 -0.197 -5.660 1.00 48.56 143 VAL A C 1
ATOM 1112 O O . VAL A 1 143 ? 27.813 -1.080 -6.189 1.00 48.56 143 VAL A O 1
ATOM 1115 N N . PRO A 1 144 ? 29.818 -0.313 -5.552 1.00 39.88 144 PRO A N 1
ATOM 1116 C CA . PRO A 1 144 ? 30.777 -0.396 -6.654 1.00 39.88 144 PRO A CA 1
ATOM 1117 C C . PRO A 1 144 ? 30.816 -1.769 -7.364 1.00 39.88 144 PRO A C 1
ATOM 1119 O O . PRO A 1 144 ? 30.929 -2.811 -6.725 1.00 39.88 144 PRO A O 1
ATOM 1122 N N . GLY A 1 145 ? 30.801 -1.774 -8.700 1.00 48.47 145 GLY A N 1
ATOM 1123 C CA . GLY A 1 145 ? 30.969 -2.989 -9.524 1.00 48.47 145 GLY A CA 1
ATOM 1124 C C . GLY A 1 145 ? 30.158 -2.966 -10.821 1.00 48.47 145 GLY A C 1
ATOM 1125 O O . GLY A 1 145 ? 30.547 -3.558 -11.821 1.00 48.47 145 GLY A O 1
ATOM 1126 N N . CYS A 1 146 ? 29.075 -2.197 -10.825 1.00 49.62 146 CYS A N 1
ATOM 1127 C CA . CYS A 1 146 ? 28.424 -1.710 -12.030 1.00 49.62 146 CYS A CA 1
ATOM 1128 C C . CYS A 1 146 ? 29.099 -0.394 -12.444 1.00 49.62 146 CYS A C 1
ATOM 1130 O O . CYS A 1 146 ? 29.253 0.496 -11.609 1.00 49.62 146 CYS A O 1
ATOM 1132 N N . GLY A 1 147 ? 29.534 -0.269 -13.700 1.00 54.44 147 GLY A N 1
ATOM 1133 C CA . GLY A 1 147 ? 30.100 0.979 -14.232 1.00 54.44 147 GLY A CA 1
ATOM 1134 C C . GLY A 1 147 ? 29.060 2.105 -14.355 1.00 54.44 147 GLY A C 1
ATOM 1135 O O . GLY A 1 147 ? 28.013 2.081 -13.718 1.00 54.44 147 GLY A O 1
ATOM 1136 N N . THR A 1 148 ? 29.290 3.068 -15.253 1.00 54.91 148 THR A N 1
ATOM 1137 C CA . THR A 1 148 ? 28.347 4.159 -15.614 1.00 54.91 148 THR A CA 1
ATOM 1138 C C . THR A 1 148 ? 26.999 3.689 -16.178 1.00 54.91 148 THR A C 1
ATOM 1140 O O . THR A 1 148 ? 26.161 4.504 -16.539 1.00 54.91 148 THR A O 1
ATOM 1143 N N . ALA A 1 149 ? 26.812 2.379 -16.278 1.00 55.81 149 ALA A N 1
ATOM 1144 C CA . ALA A 1 149 ? 25.719 1.697 -16.932 1.00 55.81 149 ALA A CA 1
ATOM 1145 C C . ALA A 1 149 ? 24.837 0.962 -15.913 1.00 55.81 149 ALA A C 1
ATOM 1147 O O . ALA A 1 149 ? 24.380 -0.125 -16.220 1.00 55.81 149 ALA A O 1
ATOM 1148 N N . CYS A 1 150 ? 24.634 1.465 -14.688 1.00 58.53 150 CYS A N 1
ATOM 1149 C CA . CYS A 1 150 ? 23.594 0.943 -13.790 1.00 58.53 150 CYS A CA 1
ATOM 1150 C C . CYS A 1 150 ? 22.951 2.068 -12.978 1.00 58.53 150 CYS A C 1
ATOM 1152 O O . CYS A 1 150 ? 23.634 2.770 -12.231 1.00 58.53 150 CYS A O 1
ATOM 1154 N N . ASP A 1 151 ? 21.630 2.177 -13.083 1.00 63.84 151 ASP A N 1
ATOM 1155 C CA . ASP A 1 151 ? 20.822 3.132 -12.335 1.00 63.84 151 ASP A CA 1
ATOM 1156 C C . ASP A 1 151 ? 20.023 2.425 -11.242 1.00 63.84 151 ASP A C 1
ATOM 1158 O O . ASP A 1 151 ? 19.599 1.273 -11.377 1.00 63.84 151 ASP A O 1
ATOM 1162 N N . VAL A 1 152 ? 19.826 3.131 -10.128 1.00 70.62 152 VAL A N 1
ATOM 1163 C CA . VAL A 1 152 ? 19.008 2.658 -9.012 1.00 70.62 152 VAL A CA 1
ATOM 1164 C C . VAL A 1 152 ? 17.726 3.466 -8.955 1.00 70.62 152 VAL A C 1
ATOM 1166 O O . VAL A 1 152 ? 17.750 4.697 -8.812 1.00 70.62 152 VAL A O 1
ATOM 1169 N N . LEU A 1 153 ? 16.604 2.756 -9.005 1.00 75.19 153 LEU A N 1
ATOM 1170 C CA . LEU A 1 153 ? 15.276 3.333 -8.875 1.00 75.19 153 LEU A CA 1
ATOM 1171 C C . LEU A 1 153 ? 14.733 2.998 -7.482 1.00 75.19 153 LEU A C 1
ATOM 1173 O O . LEU A 1 153 ? 14.428 1.834 -7.217 1.00 75.19 153 LEU A O 1
ATOM 1177 N N . PRO A 1 154 ? 14.654 3.978 -6.570 1.00 80.75 154 PRO A N 1
ATOM 1178 C CA . PRO A 1 154 ? 13.918 3.841 -5.324 1.00 80.75 154 PRO A CA 1
ATOM 1179 C C . PRO A 1 154 ? 12.464 4.299 -5.500 1.00 80.75 154 PRO A C 1
ATOM 1181 O O . PRO A 1 154 ? 12.205 5.387 -6.018 1.00 80.75 154 PRO A O 1
ATOM 1184 N N . ALA A 1 155 ? 11.517 3.497 -5.028 1.00 85.94 155 ALA A N 1
ATOM 1185 C CA . ALA A 1 155 ? 10.103 3.859 -4.976 1.00 85.94 155 ALA A CA 1
ATOM 1186 C C . ALA A 1 155 ? 9.491 3.438 -3.636 1.00 85.94 155 ALA A C 1
ATOM 1188 O O . ALA A 1 155 ? 9.956 2.488 -3.007 1.00 85.94 155 ALA A O 1
ATOM 1189 N N . ALA A 1 156 ? 8.455 4.144 -3.205 1.00 89.31 156 ALA A N 1
ATOM 1190 C CA . ALA A 1 156 ? 7.613 3.783 -2.080 1.00 89.31 156 ALA A CA 1
ATOM 1191 C C . ALA A 1 156 ? 6.252 3.326 -2.599 1.00 89.31 156 ALA A C 1
ATOM 1193 O O . ALA A 1 156 ? 5.691 3.916 -3.523 1.00 89.31 156 ALA A O 1
ATOM 1194 N N . ILE A 1 157 ? 5.729 2.263 -2.002 1.00 92.31 157 ILE A N 1
ATOM 1195 C CA . ILE A 1 157 ? 4.382 1.759 -2.246 1.00 92.31 157 ILE A CA 1
ATOM 1196 C C . ILE A 1 157 ? 3.634 1.908 -0.937 1.00 92.31 157 ILE A C 1
ATOM 1198 O O . ILE A 1 157 ? 3.998 1.276 0.054 1.00 92.31 157 ILE A O 1
ATOM 1202 N N . SER A 1 158 ? 2.594 2.729 -0.932 1.00 93.44 158 SER A N 1
ATOM 1203 C CA . SER A 1 158 ? 1.737 2.924 0.226 1.00 93.44 158 SER A CA 1
ATOM 1204 C C . SER A 1 158 ? 0.359 2.330 -0.035 1.00 93.44 158 SER A C 1
ATOM 1206 O O . SER A 1 158 ? -0.159 2.383 -1.146 1.00 93.44 158 SER A O 1
ATOM 1208 N N . THR A 1 159 ? -0.242 1.714 0.974 1.00 93.62 159 THR A N 1
ATOM 1209 C CA . THR A 1 159 ? -1.644 1.304 0.942 1.00 93.62 159 THR A CA 1
ATOM 1210 C C . THR A 1 159 ? -2.346 1.813 2.180 1.00 93.62 159 THR A C 1
ATOM 1212 O O . THR A 1 159 ? -1.916 1.555 3.304 1.00 93.62 159 THR A O 1
ATOM 1215 N N . THR A 1 160 ? -3.455 2.504 1.963 1.00 93.50 160 THR A N 1
ATOM 1216 C CA . THR A 1 160 ? -4.340 3.000 3.007 1.00 93.50 160 THR A CA 1
ATOM 1217 C C . THR A 1 160 ? -5.636 2.208 2.974 1.00 93.50 160 THR A C 1
ATOM 1219 O O . THR A 1 160 ? -6.259 2.091 1.925 1.00 93.50 160 THR A O 1
ATOM 1222 N N . ALA A 1 161 ? -6.038 1.664 4.119 1.00 92.81 161 ALA A N 1
ATOM 1223 C CA . ALA A 1 161 ? -7.347 1.063 4.323 1.00 92.81 161 ALA A CA 1
ATOM 1224 C C . ALA A 1 161 ? -8.158 1.917 5.302 1.00 92.81 161 ALA A C 1
ATOM 1226 O O . ALA A 1 161 ? -7.676 2.305 6.370 1.00 92.81 161 ALA A O 1
ATOM 1227 N N . VAL A 1 162 ? -9.405 2.187 4.938 1.00 92.38 162 VAL A N 1
ATOM 1228 C CA . VAL A 1 162 ? -10.352 3.011 5.680 1.00 92.38 162 VAL A CA 1
ATOM 1229 C C . VAL A 1 162 ? -11.567 2.161 6.017 1.00 92.38 162 VAL A C 1
ATOM 1231 O O . VAL A 1 162 ? -12.146 1.504 5.158 1.00 92.38 162 VAL A O 1
ATOM 1234 N N . SER A 1 163 ? -11.964 2.162 7.286 1.00 91.56 163 SER A N 1
ATOM 1235 C CA . SER A 1 163 ? -13.199 1.504 7.727 1.00 91.56 163 SER A CA 1
ATOM 1236 C C . SER A 1 163 ? -14.448 2.152 7.113 1.00 91.56 163 SER A C 1
ATOM 1238 O O . SER A 1 163 ? -14.445 3.337 6.798 1.00 91.56 163 SER A O 1
ATOM 1240 N N . LYS A 1 164 ? -15.565 1.421 7.050 1.00 86.00 164 LYS A N 1
ATOM 1241 C CA . LYS A 1 164 ? -16.835 1.844 6.422 1.00 86.00 164 LYS A CA 1
ATOM 1242 C C . LYS A 1 164 ? -17.404 3.191 6.899 1.00 86.00 164 LYS A C 1
ATOM 1244 O O . LYS A 1 164 ? -18.158 3.819 6.167 1.00 86.00 164 LYS A O 1
ATOM 1249 N N . ASN A 1 165 ? -17.046 3.626 8.106 1.00 84.50 165 ASN A N 1
ATOM 1250 C CA . ASN A 1 165 ? -17.494 4.890 8.701 1.00 84.50 165 ASN A CA 1
ATOM 1251 C C . ASN A 1 165 ? -16.366 5.933 8.820 1.00 84.50 165 ASN A C 1
ATOM 1253 O O . ASN A 1 165 ? -16.513 6.902 9.559 1.00 84.50 165 ASN A O 1
ATOM 1257 N N . ASN A 1 166 ? -15.220 5.703 8.177 1.00 84.38 166 ASN A N 1
ATOM 1258 C CA . ASN A 1 166 ? -14.022 6.545 8.244 1.00 84.38 166 ASN A CA 1
ATOM 1259 C C . ASN A 1 166 ? -13.494 6.789 9.674 1.00 84.38 166 ASN A C 1
ATOM 1261 O O . ASN A 1 166 ? -12.825 7.784 9.933 1.00 84.38 166 ASN A O 1
ATOM 1265 N N . VAL A 1 167 ? -13.786 5.882 10.615 1.00 85.06 167 VAL A N 1
ATOM 1266 C CA . VAL A 1 167 ? -13.354 6.001 12.022 1.00 85.06 167 VAL A CA 1
ATOM 1267 C C . VAL A 1 167 ? -11.931 5.479 12.214 1.00 85.06 167 VAL A C 1
ATOM 1269 O O . VAL A 1 167 ? -11.165 6.020 13.006 1.00 85.06 167 VAL A O 1
ATOM 1272 N N . ILE A 1 168 ? -11.583 4.409 11.501 1.00 87.62 168 ILE A N 1
ATOM 1273 C CA . ILE A 1 168 ? -10.258 3.793 11.518 1.00 87.62 168 ILE A CA 1
ATOM 1274 C C . ILE A 1 168 ? -9.648 3.956 10.130 1.00 87.62 168 ILE A C 1
ATOM 1276 O O . ILE A 1 168 ? -10.247 3.520 9.143 1.00 87.62 168 ILE A O 1
ATOM 1280 N N . THR A 1 169 ? -8.451 4.533 10.091 1.00 92.06 169 THR A N 1
ATOM 1281 C CA . THR A 1 169 ? -7.611 4.646 8.899 1.00 92.06 169 THR A CA 1
ATOM 1282 C C . THR A 1 169 ? -6.248 4.068 9.233 1.00 92.06 169 THR A C 1
ATOM 1284 O O . THR A 1 169 ? -5.640 4.450 10.233 1.00 92.06 169 THR A O 1
ATOM 1287 N N . VAL A 1 170 ? -5.778 3.133 8.415 1.00 92.06 170 VAL A N 1
ATOM 1288 C CA . VAL A 1 170 ? -4.450 2.534 8.553 1.00 92.06 170 VAL A CA 1
ATOM 1289 C C . VAL A 1 170 ? -3.719 2.681 7.236 1.00 92.06 170 VAL A C 1
ATOM 1291 O O . VAL A 1 170 ? -4.199 2.197 6.215 1.00 92.06 170 VAL A O 1
ATOM 1294 N N . THR A 1 171 ? -2.544 3.296 7.283 1.00 93.25 171 THR A N 1
ATOM 1295 C CA . THR A 1 171 ? -1.625 3.383 6.148 1.00 93.25 171 THR A CA 1
ATOM 1296 C C . THR A 1 171 ? -0.414 2.506 6.423 1.00 93.25 171 THR A C 1
ATOM 1298 O O . THR A 1 171 ? 0.146 2.526 7.519 1.00 93.25 171 THR A O 1
ATOM 1301 N N . GLN A 1 172 ? -0.026 1.712 5.434 1.00 92.81 172 GLN A N 1
ATOM 1302 C CA . GLN A 1 172 ? 1.199 0.922 5.441 1.00 92.81 172 GLN A CA 1
ATOM 1303 C C . GLN A 1 172 ? 2.034 1.268 4.222 1.00 92.81 172 GLN A C 1
ATOM 1305 O O . GLN A 1 172 ? 1.481 1.548 3.163 1.00 92.81 172 GLN A O 1
ATOM 1310 N N . GLU A 1 173 ? 3.352 1.221 4.371 1.00 92.12 173 GLU A N 1
ATOM 1311 C CA . GLU A 1 173 ? 4.287 1.582 3.313 1.00 92.12 173 GLU A CA 1
ATOM 1312 C C . GLU A 1 173 ? 5.433 0.572 3.231 1.00 92.12 173 GLU A C 1
ATOM 1314 O O . GLU A 1 173 ? 5.926 0.086 4.253 1.00 92.12 173 GLU A O 1
ATOM 1319 N N . ILE A 1 174 ? 5.852 0.255 2.007 1.00 89.44 174 ILE A N 1
ATOM 1320 C CA . ILE A 1 174 ? 7.060 -0.513 1.704 1.00 89.44 174 ILE A CA 1
ATOM 1321 C C . ILE A 1 174 ? 7.921 0.293 0.730 1.00 89.44 174 ILE A C 1
ATOM 1323 O O . ILE A 1 174 ? 7.448 0.729 -0.318 1.00 89.44 174 ILE A O 1
ATOM 1327 N N . GLY A 1 175 ? 9.208 0.432 1.051 1.00 86.69 175 GLY A N 1
ATOM 1328 C CA . GLY A 1 175 ? 10.219 0.934 0.124 1.00 86.69 175 GLY A CA 1
ATOM 1329 C C . GLY A 1 175 ? 10.785 -0.194 -0.741 1.00 86.69 175 GLY A C 1
ATOM 1330 O O . GLY A 1 175 ? 11.186 -1.238 -0.224 1.00 86.69 175 GLY A O 1
ATOM 1331 N N . VAL A 1 176 ? 10.848 0.020 -2.053 1.00 85.31 176 VAL A N 1
ATOM 1332 C CA . VAL A 1 176 ? 11.441 -0.902 -3.027 1.00 85.31 176 VAL A CA 1
ATOM 1333 C C . VAL A 1 176 ? 12.621 -0.253 -3.738 1.00 85.31 176 VAL A C 1
ATOM 1335 O O . VAL A 1 176 ? 12.608 0.933 -4.071 1.00 85.31 176 VAL A O 1
ATOM 1338 N N . LEU A 1 177 ? 13.654 -1.056 -3.985 1.00 82.44 177 LEU A N 1
ATOM 1339 C CA . LEU A 1 177 ? 14.869 -0.644 -4.671 1.00 82.44 177 LEU A CA 1
ATOM 1340 C C . LEU A 1 177 ? 15.156 -1.621 -5.806 1.00 82.44 177 LEU A C 1
ATOM 1342 O O . LEU A 1 177 ? 15.227 -2.828 -5.576 1.00 82.44 177 LEU A O 1
ATOM 1346 N N . ARG A 1 178 ? 15.370 -1.104 -7.015 1.00 76.94 178 ARG A N 1
ATOM 1347 C CA . ARG A 1 178 ? 15.786 -1.917 -8.158 1.00 76.94 178 ARG A CA 1
ATOM 1348 C C . ARG A 1 178 ? 17.047 -1.360 -8.781 1.00 76.94 178 ARG A C 1
ATOM 1350 O O . ARG A 1 178 ? 17.146 -0.164 -9.039 1.00 76.94 178 ARG A O 1
ATOM 1357 N N . LEU A 1 179 ? 17.969 -2.274 -9.055 1.00 73.56 179 LEU A N 1
ATOM 1358 C CA . LEU A 1 179 ? 19.137 -2.058 -9.895 1.00 73.56 179 LEU A CA 1
ATOM 1359 C C . LEU A 1 179 ? 18.733 -2.360 -11.337 1.00 73.56 179 LEU A C 1
ATOM 1361 O O . LEU A 1 179 ? 18.312 -3.478 -11.644 1.00 73.56 179 LEU A O 1
ATOM 1365 N N . ILE A 1 180 ? 18.826 -1.369 -12.213 1.00 63.94 180 ILE A N 1
ATOM 1366 C CA . ILE A 1 180 ? 18.662 -1.561 -13.651 1.00 63.94 180 ILE A CA 1
ATOM 1367 C C . ILE A 1 180 ? 20.053 -1.458 -14.275 1.00 63.94 180 ILE A C 1
ATOM 1369 O O . ILE A 1 180 ? 20.731 -0.461 -14.026 1.00 63.94 180 ILE A O 1
ATOM 1373 N N . PRO A 1 181 ? 20.499 -2.446 -15.073 1.00 59.69 181 PRO A N 1
ATOM 1374 C CA . PRO A 1 181 ? 21.644 -2.245 -15.944 1.00 59.69 181 PRO A CA 1
ATOM 1375 C C . PRO A 1 181 ? 21.259 -1.155 -16.949 1.00 59.69 181 PRO A C 1
ATOM 1377 O O . PRO A 1 181 ? 20.391 -1.347 -17.797 1.00 59.69 181 PRO A O 1
ATOM 1380 N N . GLY A 1 182 ? 21.845 0.019 -16.771 1.00 51.84 182 GLY A N 1
ATOM 1381 C CA . GLY A 1 182 ? 21.802 1.144 -17.683 1.00 51.84 182 GLY A CA 1
ATOM 1382 C C . GLY A 1 182 ? 22.153 0.672 -19.086 1.00 51.84 182 GLY A C 1
ATOM 1383 O O . GLY A 1 182 ? 23.257 0.202 -19.356 1.00 51.84 182 GLY A O 1
ATOM 1384 N N . GLY A 1 183 ? 21.167 0.765 -19.968 1.00 47.25 183 GLY A N 1
ATOM 1385 C CA . GLY A 1 183 ? 21.412 0.720 -21.397 1.00 47.25 183 GLY A CA 1
ATOM 1386 C C . GLY A 1 183 ? 22.191 1.969 -21.793 1.00 47.25 183 GLY A C 1
ATOM 1387 O O . GLY A 1 183 ? 21.879 3.061 -21.318 1.00 47.25 183 GLY A O 1
ATOM 1388 N N . ALA A 1 184 ? 23.221 1.763 -22.610 1.00 33.50 184 ALA A N 1
ATOM 1389 C CA . ALA A 1 184 ? 23.901 2.814 -23.356 1.00 33.50 184 ALA A CA 1
ATOM 1390 C C . ALA A 1 184 ? 22.924 3.630 -24.220 1.00 33.50 184 ALA A C 1
ATOM 1392 O O . ALA A 1 184 ? 21.903 3.048 -24.660 1.00 33.50 184 ALA A O 1
#

Mean predicted aligned error: 12.22 Å

Secondary structure (DSSP, 8-state):
----HHHHHHHHHHHHHHHHHHHHHHHHHHHHHHHHHHHHHHHHHHHHHHHHHHHHHHHHHHHHHHHH-HHHHHHHHHHHHHHHHHHHHTT--S--EE-HHHHTTTT--PPP---SSS-GGGEEEEEEEPP--TT-TTSSPPPSSS-TTEEEEEEEEEEEEE-TTSS-EEEEEEEEEEEEE---